Protein AF-A0A261DBU7-F1 (afdb_monomer)

Radius of gyration: 29.03 Å; Cα contacts (8 Å, |Δi|>4): 92; chains: 1; bounding box: 56×48×100 Å

Nearest PDB structures (foldseek):
  8e9g-assembly1_J  TM=5.105E-01  e=1.385E-02  Mycolicibacterium smegmatis MC2 155
  8e73-assembly1_6M  TM=5.772E-01  e=1.546E-01  Vigna radiata
  6x89-assembly1_6M  TM=4.095E-01  e=8.322E-01  Vigna radiata
  6zkv-assembly1_J  TM=5.121E-01  e=3.025E+00  Ovis aries

Secondary structure (DSSP, 8-state):
--TTS----HHHHHHHHHHHHHHHHHHHHHHHHHHHH--SHHHHHHHHHHHHHHHHHHHHHTT-HHHHHHHIIIIIIIIHHHHHHHHHHHHHHHHHTSPP---S------S--------S------TTHHHHHHHHHHT----GGG--HHHHHHHHHHHHHHHHHHHHHHHTSPPTT-TT-HHIIIIIHHHHHHHHHHT--S-HHHHIIIIITHHHHHHHHHHHHHHHHHHHHHHHHHHTT--

Structure (mmCIF, N/CA/C/O backbone):
data_AF-A0A261DBU7-F1
#
_entry.id   AF-A0A261DBU7-F1
#
loop_
_atom_site.group_PDB
_atom_site.id
_atom_site.type_symbol
_atom_site.label_atom_id
_atom_site.label_alt_id
_atom_site.label_comp_id
_atom_site.label_asym_id
_atom_site.label_entity_id
_atom_site.label_seq_id
_atom_site.pdbx_PDB_ins_code
_atom_site.Cartn_x
_atom_site.Cartn_y
_atom_site.Cartn_z
_atom_site.occupancy
_atom_site.B_iso_or_equiv
_atom_site.auth_seq_id
_atom_site.auth_comp_id
_atom_site.auth_asym_id
_atom_site.auth_atom_id
_atom_site.pdbx_PDB_model_num
ATOM 1 N N . MET A 1 1 ? 26.627 -17.368 -11.935 1.00 34.75 1 MET A N 1
ATOM 2 C CA . MET A 1 1 ? 26.347 -18.708 -11.340 1.00 34.75 1 MET A CA 1
ATOM 3 C C . MET A 1 1 ? 25.111 -18.678 -10.428 1.00 34.75 1 MET A C 1
ATOM 5 O O . MET A 1 1 ? 24.984 -19.509 -9.543 1.00 34.75 1 MET A O 1
ATOM 9 N N . ILE A 1 2 ? 24.188 -17.737 -10.657 1.00 37.69 2 ILE A N 1
ATOM 10 C CA . ILE A 1 2 ? 22.855 -17.669 -10.028 1.00 37.69 2 ILE A CA 1
ATOM 11 C C . ILE A 1 2 ? 21.769 -17.709 -11.128 1.00 37.69 2 ILE A C 1
ATOM 13 O O . ILE A 1 2 ? 20.641 -18.115 -10.889 1.00 37.69 2 ILE A O 1
ATOM 17 N N . ASP A 1 3 ? 22.160 -17.459 -12.381 1.00 42.97 3 ASP A N 1
ATOM 18 C CA . ASP A 1 3 ? 21.280 -17.332 -13.552 1.00 42.97 3 ASP A CA 1
ATOM 19 C C . ASP A 1 3 ? 20.719 -18.660 -14.093 1.00 42.97 3 ASP A C 1
ATOM 21 O O . ASP A 1 3 ? 19.944 -18.663 -15.041 1.00 42.97 3 ASP A O 1
ATOM 25 N N . ARG A 1 4 ? 21.110 -19.812 -13.527 1.00 37.00 4 ARG A N 1
ATOM 26 C CA . ARG A 1 4 ? 20.660 -21.146 -13.981 1.00 37.00 4 ARG A CA 1
ATOM 27 C C . ARG A 1 4 ? 19.717 -21.870 -13.018 1.00 37.00 4 ARG A C 1
ATOM 29 O O . ARG A 1 4 ? 19.386 -23.021 -13.280 1.00 37.00 4 ARG A O 1
ATOM 36 N N . LEU A 1 5 ? 19.291 -21.239 -11.921 1.00 41.84 5 LEU A N 1
ATOM 37 C CA . LEU A 1 5 ? 18.342 -21.860 -10.983 1.00 41.84 5 LEU A CA 1
ATOM 38 C C . LEU A 1 5 ? 16.876 -21.452 -11.227 1.00 41.84 5 LEU A C 1
ATOM 40 O O . LEU A 1 5 ? 15.987 -22.023 -10.609 1.00 41.84 5 LEU A O 1
ATOM 44 N N . PHE A 1 6 ? 16.625 -20.494 -12.128 1.00 48.88 6 PHE A N 1
ATOM 45 C CA . PHE A 1 6 ? 15.295 -19.921 -12.386 1.00 48.88 6 PHE A CA 1
ATOM 46 C C . PHE A 1 6 ? 14.829 -20.087 -13.843 1.00 48.88 6 PHE A C 1
ATOM 48 O O . PHE A 1 6 ? 13.974 -19.352 -14.313 1.00 48.88 6 PHE A O 1
ATOM 55 N N . VAL A 1 7 ? 15.381 -21.060 -14.577 1.00 43.47 7 VAL A N 1
ATOM 56 C CA . VAL A 1 7 ? 14.828 -21.483 -15.877 1.00 43.47 7 VAL A CA 1
ATOM 57 C C . VAL A 1 7 ? 13.873 -22.647 -15.614 1.00 43.47 7 VAL A C 1
ATOM 59 O O . VAL A 1 7 ? 14.166 -23.809 -15.886 1.00 43.47 7 VAL A O 1
ATOM 62 N N . ILE A 1 8 ? 12.759 -22.335 -14.961 1.00 50.53 8 ILE A N 1
ATOM 63 C CA . ILE A 1 8 ? 11.611 -23.234 -14.820 1.00 50.53 8 ILE A CA 1
ATOM 64 C C . ILE A 1 8 ? 10.755 -23.009 -16.091 1.00 50.53 8 ILE A C 1
ATOM 66 O O . ILE A 1 8 ? 10.703 -21.872 -16.547 1.00 50.53 8 ILE A O 1
ATOM 70 N N . PRO A 1 9 ? 10.107 -24.019 -16.707 1.00 51.09 9 PRO A N 1
ATOM 71 C CA . PRO A 1 9 ? 9.366 -23.851 -17.966 1.00 51.09 9 PRO A CA 1
ATOM 72 C C . PRO A 1 9 ? 8.374 -22.676 -17.917 1.00 51.09 9 PRO A C 1
ATOM 74 O O . PRO A 1 9 ? 7.366 -22.742 -17.210 1.00 51.09 9 PRO A O 1
ATOM 77 N N . ASP A 1 10 ? 8.656 -21.625 -18.696 1.00 61.81 10 ASP A N 1
ATOM 78 C CA . ASP A 1 10 ? 7.992 -20.309 -18.654 1.00 61.81 10 ASP A CA 1
ATOM 79 C C . ASP A 1 10 ? 6.457 -20.379 -18.737 1.00 61.81 10 ASP A C 1
ATOM 81 O O . ASP A 1 10 ? 5.748 -19.610 -18.095 1.00 61.81 10 ASP A O 1
ATOM 85 N N . ILE A 1 11 ? 5.919 -21.364 -19.459 1.00 56.31 11 ILE A N 1
ATOM 86 C CA . ILE A 1 11 ? 4.472 -21.535 -19.659 1.00 56.31 11 ILE A CA 1
ATOM 87 C C . ILE A 1 11 ? 3.784 -22.129 -18.416 1.00 56.31 11 ILE A C 1
ATOM 89 O O . ILE A 1 11 ? 2.664 -21.740 -18.081 1.00 56.31 11 ILE A O 1
ATOM 93 N N . ILE A 1 12 ? 4.445 -23.054 -17.707 1.00 58.22 12 ILE A N 1
ATOM 94 C CA . ILE A 1 12 ? 3.893 -23.670 -16.488 1.00 58.22 12 ILE A CA 1
ATOM 95 C C . ILE A 1 12 ? 3.925 -22.657 -15.343 1.00 58.22 12 ILE A C 1
ATOM 97 O O . ILE A 1 12 ? 2.960 -22.575 -14.587 1.00 58.22 12 ILE A O 1
ATOM 101 N N . ASN A 1 13 ? 4.979 -21.840 -15.255 1.00 73.19 13 ASN A N 1
ATOM 102 C CA . ASN A 1 13 ? 5.069 -20.777 -14.252 1.00 73.19 13 ASN A CA 1
ATOM 103 C C . ASN A 1 13 ? 4.048 -19.677 -14.478 1.00 73.19 13 ASN A C 1
ATOM 105 O O . ASN A 1 13 ? 3.434 -19.245 -13.513 1.00 73.19 13 ASN A O 1
ATOM 109 N N . PHE A 1 14 ? 3.832 -19.251 -15.725 1.00 74.19 14 PHE A N 1
ATOM 110 C CA . PHE A 1 14 ? 2.860 -18.202 -16.019 1.00 74.19 14 PHE A CA 1
ATOM 111 C C . PHE A 1 14 ? 1.431 -18.637 -15.666 1.00 74.19 14 PHE A C 1
ATOM 113 O O . PHE A 1 14 ? 0.693 -17.907 -15.000 1.00 74.19 14 PHE A O 1
ATOM 120 N N . GLN A 1 15 ? 1.054 -19.864 -16.041 1.00 81.88 15 GLN A N 1
ATOM 121 C CA . GLN A 1 15 ? -0.260 -20.408 -15.706 1.00 81.88 15 GLN A CA 1
ATOM 122 C C . GLN A 1 15 ? -0.400 -20.630 -14.194 1.00 81.88 15 GLN A C 1
ATOM 124 O O . GLN A 1 15 ? -1.422 -20.268 -13.612 1.00 81.88 15 GLN A O 1
ATOM 129 N N . LEU A 1 16 ? 0.628 -21.179 -13.537 1.00 83.50 16 LEU A N 1
ATOM 130 C CA . LEU A 1 16 ? 0.647 -21.366 -12.086 1.00 83.50 16 LEU A CA 1
ATOM 131 C C . LEU A 1 16 ? 0.547 -20.028 -11.342 1.00 83.50 16 LEU A C 1
ATOM 133 O O . LEU A 1 16 ? -0.263 -19.918 -10.428 1.00 83.50 16 LEU A O 1
ATOM 137 N N . ALA A 1 17 ? 1.311 -19.013 -11.750 1.00 82.00 17 ALA A N 1
ATOM 138 C CA . ALA A 1 17 ? 1.274 -17.667 -11.185 1.00 82.00 17 ALA A CA 1
ATOM 139 C C . ALA A 1 17 ? -0.104 -17.024 -11.366 1.00 82.00 17 ALA A C 1
ATOM 141 O O . ALA A 1 17 ? -0.625 -16.438 -10.423 1.00 82.00 17 ALA A O 1
ATOM 142 N N . SER A 1 18 ? -0.741 -17.215 -12.525 1.00 85.44 18 SER A N 1
ATOM 143 C CA . SER A 1 18 ? -2.103 -16.735 -12.785 1.00 85.44 18 SER A CA 1
ATOM 144 C C . SER A 1 18 ? -3.129 -17.391 -11.854 1.00 85.44 18 SER A C 1
ATOM 146 O O . SER A 1 18 ? -3.936 -16.701 -11.231 1.00 85.44 18 SER A O 1
ATOM 148 N N . TRP A 1 19 ? -3.078 -18.717 -11.684 1.00 89.31 19 TRP A N 1
ATOM 149 C CA . TRP A 1 19 ? -3.950 -19.426 -10.736 1.00 89.31 19 TRP A CA 1
ATOM 150 C C . TRP A 1 19 ? -3.689 -19.024 -9.285 1.00 89.31 19 TRP A C 1
ATOM 152 O O . TRP A 1 19 ? -4.630 -18.873 -8.504 1.00 89.31 19 TRP A O 1
ATOM 162 N N . LEU A 1 20 ? -2.423 -18.827 -8.926 1.00 89.12 20 LEU A N 1
ATOM 163 C CA . LEU A 1 20 ? -2.012 -18.372 -7.603 1.00 89.12 20 LEU A CA 1
ATOM 164 C C . LEU A 1 20 ? -2.540 -16.952 -7.338 1.00 89.12 20 LEU A C 1
ATOM 166 O O . LEU A 1 20 ? -3.123 -16.711 -6.282 1.00 89.12 20 LEU A O 1
ATOM 170 N N . LEU A 1 21 ? -2.432 -16.043 -8.311 1.00 89.81 21 LEU A N 1
ATOM 171 C CA . LEU A 1 21 ? -2.964 -14.681 -8.240 1.00 89.81 21 LEU A CA 1
ATOM 172 C C . LEU A 1 21 ? -4.485 -14.685 -8.033 1.00 89.81 21 LEU A C 1
ATOM 174 O O . LEU A 1 21 ? -4.981 -13.996 -7.144 1.00 89.81 21 LEU A O 1
ATOM 178 N N . VAL A 1 22 ? -5.225 -15.503 -8.791 1.00 91.62 22 VAL A N 1
ATOM 179 C CA . VAL A 1 22 ? -6.677 -15.679 -8.599 1.00 91.62 22 VAL A CA 1
ATOM 180 C C . VAL A 1 22 ? -6.978 -16.217 -7.197 1.00 91.62 22 VAL A C 1
ATOM 182 O O . VAL A 1 22 ? -7.891 -15.727 -6.531 1.00 91.62 22 VAL A O 1
ATOM 185 N N . GLY A 1 23 ? -6.185 -17.175 -6.709 1.00 93.81 23 GLY A N 1
ATOM 186 C CA . GLY A 1 23 ? -6.290 -17.692 -5.344 1.00 93.81 23 GLY A CA 1
ATOM 187 C C . GLY A 1 23 ? -6.081 -16.613 -4.275 1.00 93.81 23 GLY A C 1
ATOM 188 O O . GLY A 1 23 ? -6.883 -16.510 -3.344 1.00 93.81 23 GLY A O 1
ATOM 189 N N . ILE A 1 24 ? -5.055 -15.768 -4.424 1.00 92.94 24 ILE A N 1
ATOM 190 C CA . ILE A 1 24 ? -4.795 -14.628 -3.530 1.00 92.94 24 ILE A CA 1
ATOM 191 C C . ILE A 1 24 ? -5.924 -13.601 -3.611 1.00 92.94 24 ILE A C 1
ATOM 193 O O . ILE A 1 24 ? -6.327 -13.071 -2.580 1.00 92.94 24 ILE A O 1
ATOM 197 N N . LEU A 1 25 ? -6.475 -13.341 -4.797 1.00 93.06 25 LEU A N 1
ATOM 198 C CA . LEU A 1 25 ? -7.583 -12.403 -4.973 1.00 93.06 25 LEU A CA 1
ATOM 199 C C . LEU A 1 25 ? -8.845 -12.884 -4.246 1.00 93.06 25 LEU A C 1
ATOM 201 O O . LEU A 1 25 ? -9.485 -12.109 -3.536 1.00 93.06 25 LEU A O 1
ATOM 205 N N . ILE A 1 26 ? -9.172 -14.174 -4.347 1.00 94.25 26 ILE A N 1
ATOM 206 C CA . ILE A 1 26 ? -10.274 -14.772 -3.578 1.00 94.25 26 ILE A CA 1
ATOM 207 C C . ILE A 1 26 ? -9.999 -14.644 -2.075 1.00 94.25 26 ILE A C 1
ATOM 209 O O . ILE A 1 26 ? -10.886 -14.253 -1.314 1.00 94.25 26 ILE A O 1
ATOM 213 N N . LEU A 1 27 ? -8.768 -14.923 -1.638 1.00 94.44 27 LEU A N 1
ATOM 214 C CA . LEU A 1 27 ? -8.373 -14.778 -0.239 1.00 94.44 27 LEU A CA 1
ATOM 215 C C . LEU A 1 27 ? -8.487 -13.322 0.246 1.00 94.44 27 LEU A C 1
ATOM 217 O O . LEU A 1 27 ? -8.987 -13.096 1.345 1.00 94.44 27 LEU A O 1
ATOM 221 N N . LEU A 1 28 ? -8.096 -12.342 -0.573 1.00 94.50 28 LEU A N 1
ATOM 222 C CA . LEU A 1 28 ? -8.260 -10.914 -0.291 1.00 94.50 28 LEU A CA 1
ATOM 223 C C . LEU A 1 28 ? -9.732 -10.568 -0.070 1.00 94.50 28 LEU A C 1
ATOM 225 O O . LEU A 1 28 ? -10.056 -9.942 0.935 1.00 94.50 28 LEU A O 1
ATOM 229 N N . VAL A 1 29 ? -10.630 -11.0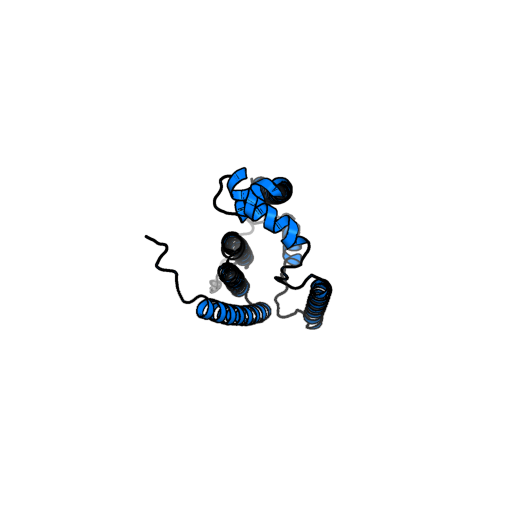46 -0.937 1.00 93.44 29 VAL A N 1
ATOM 230 C CA . VAL A 1 29 ? -12.079 -10.846 -0.768 1.00 93.44 29 VAL A CA 1
ATOM 231 C C . VAL A 1 29 ? -12.565 -11.451 0.552 1.00 93.44 29 VAL A C 1
ATOM 233 O O . VAL A 1 29 ? -13.294 -10.794 1.295 1.00 93.44 29 VAL A O 1
ATOM 236 N N . VAL A 1 30 ? -12.128 -12.665 0.898 1.00 93.94 30 VAL A N 1
ATOM 237 C CA . VAL A 1 30 ? -12.486 -13.313 2.173 1.00 93.94 30 VAL A CA 1
ATOM 238 C C . VAL A 1 30 ? -11.989 -12.499 3.375 1.00 93.94 30 VAL A C 1
ATOM 240 O O . VAL A 1 30 ? -12.745 -12.281 4.326 1.00 93.94 30 VAL A O 1
ATOM 243 N N . VAL A 1 31 ? -10.749 -12.009 3.332 1.00 94.12 31 VAL A N 1
ATOM 244 C CA . VAL A 1 31 ? -10.151 -11.160 4.375 1.00 94.12 31 VAL A CA 1
ATOM 245 C C . VAL A 1 31 ? -10.908 -9.834 4.504 1.00 94.12 31 VAL A C 1
ATOM 247 O O . VAL A 1 31 ? -11.237 -9.430 5.621 1.00 94.12 31 VAL A O 1
ATOM 250 N N . SER A 1 32 ? -11.270 -9.193 3.390 1.00 91.31 32 SER A N 1
ATOM 251 C CA . SER A 1 32 ? -12.070 -7.962 3.382 1.00 91.31 32 SER A CA 1
ATOM 252 C C . SER A 1 32 ? -13.466 -8.177 3.969 1.00 91.31 32 SER A C 1
ATOM 254 O O . SER A 1 32 ? -13.925 -7.369 4.777 1.00 91.31 32 SER A O 1
ATOM 256 N N . ILE A 1 33 ? -14.130 -9.289 3.633 1.00 90.00 33 ILE A N 1
ATOM 257 C CA . ILE A 1 33 ? -15.421 -9.652 4.231 1.00 90.00 33 ILE A CA 1
ATOM 258 C C . ILE A 1 33 ? -15.257 -9.839 5.741 1.00 90.00 33 ILE A C 1
ATOM 260 O O . ILE A 1 33 ? -16.031 -9.284 6.523 1.00 90.00 33 ILE A O 1
ATOM 264 N N . LYS A 1 34 ? -14.227 -10.576 6.174 1.00 90.75 34 LYS A N 1
ATOM 265 C CA . LYS A 1 34 ? -13.957 -10.800 7.596 1.00 90.75 34 LYS A CA 1
ATOM 266 C C . LYS A 1 34 ? -13.732 -9.477 8.339 1.00 90.75 34 LYS A C 1
ATOM 268 O O . LYS A 1 34 ? -14.318 -9.310 9.407 1.00 90.75 34 LYS A O 1
ATOM 273 N N . LEU A 1 35 ? -12.990 -8.532 7.753 1.00 89.38 35 LEU A N 1
ATOM 274 C CA . LEU A 1 35 ? -12.720 -7.203 8.318 1.00 89.38 35 LEU A CA 1
ATOM 275 C C . LEU A 1 35 ? -14.010 -6.427 8.638 1.00 89.38 35 LEU A C 1
ATOM 277 O O . LEU A 1 35 ? -14.101 -5.799 9.694 1.00 89.38 35 LEU A O 1
ATOM 281 N N . ILE A 1 36 ? -15.044 -6.532 7.795 1.00 85.88 36 ILE A N 1
ATOM 282 C CA . ILE A 1 36 ? -16.351 -5.888 8.027 1.00 85.88 36 ILE A CA 1
ATOM 283 C C . ILE A 1 36 ? -17.027 -6.444 9.290 1.00 85.88 36 ILE A C 1
ATOM 285 O O . ILE A 1 36 ? -17.637 -5.693 10.058 1.00 85.88 36 ILE A O 1
ATOM 289 N N . PHE A 1 37 ? -16.909 -7.748 9.546 1.00 84.56 37 PHE A N 1
ATOM 290 C CA . PHE A 1 37 ? -17.544 -8.415 10.689 1.00 84.56 37 PHE A CA 1
ATOM 291 C C . PHE A 1 37 ? -16.731 -8.347 11.992 1.00 84.56 37 PHE A C 1
ATOM 293 O O . PHE A 1 37 ? -17.219 -8.786 13.035 1.00 84.56 37 PHE A O 1
ATOM 300 N N . CYS A 1 38 ? -15.521 -7.782 11.975 1.00 82.31 38 CYS A N 1
ATOM 301 C CA . CYS A 1 38 ? -14.662 -7.711 13.158 1.00 82.31 38 CYS A CA 1
ATOM 302 C C . CYS A 1 38 ? -15.193 -6.738 14.212 1.00 82.31 38 CYS A C 1
ATOM 304 O O . CYS A 1 38 ? -15.360 -5.544 13.969 1.00 82.31 38 CYS A O 1
ATOM 306 N N . ASN A 1 39 ? -15.439 -7.249 15.418 1.00 75.56 39 ASN A N 1
ATOM 307 C CA . ASN A 1 39 ? -15.979 -6.457 16.526 1.00 75.56 39 ASN A CA 1
ATOM 308 C C . ASN A 1 39 ? -14.893 -5.881 17.441 1.00 75.56 39 ASN A C 1
ATOM 310 O O . ASN A 1 39 ? -15.186 -5.001 18.248 1.00 75.56 39 ASN A O 1
ATOM 314 N N . SER A 1 40 ? -13.657 -6.373 17.332 1.00 81.81 40 SER A N 1
ATOM 315 C CA . SER A 1 40 ? -12.542 -5.941 18.168 1.00 81.81 40 SER A CA 1
ATOM 316 C C . SER A 1 40 ? -11.498 -5.173 17.356 1.00 81.81 40 SER A C 1
ATOM 318 O O . SER A 1 40 ? -11.140 -5.566 16.250 1.00 81.81 40 SER A O 1
ATOM 320 N N . LEU A 1 41 ? -11.000 -4.068 17.923 1.00 84.31 41 LEU A N 1
ATOM 321 C CA . LEU A 1 41 ? -10.049 -3.181 17.244 1.00 84.31 41 LEU A CA 1
ATOM 322 C C . LEU A 1 41 ? -8.716 -3.877 16.944 1.00 84.31 41 LEU A C 1
ATOM 324 O O . LEU A 1 41 ? -8.131 -3.663 15.890 1.00 84.31 41 LEU A O 1
ATOM 328 N N . LEU A 1 42 ? -8.252 -4.735 17.856 1.00 86.75 42 LEU A N 1
ATOM 329 C CA . LEU A 1 42 ? -7.016 -5.495 17.676 1.00 86.75 42 LEU A CA 1
ATOM 330 C C . LEU A 1 42 ? -7.155 -6.513 16.531 1.00 86.75 42 LEU A C 1
ATOM 332 O O . LEU A 1 42 ? -6.262 -6.600 15.694 1.00 86.75 42 LEU A O 1
ATOM 336 N N . GLU A 1 43 ? -8.284 -7.228 16.446 1.00 87.44 43 GLU A N 1
ATOM 337 C CA . GLU A 1 43 ? -8.571 -8.148 15.333 1.00 87.44 43 GLU A CA 1
ATOM 338 C C . GLU A 1 43 ? -8.621 -7.393 13.997 1.00 87.44 43 GLU A C 1
ATOM 340 O O . GLU A 1 43 ? -8.016 -7.846 13.029 1.00 87.44 43 GLU A O 1
ATOM 345 N N . THR A 1 44 ? -9.241 -6.206 13.954 1.00 89.56 44 THR A N 1
ATOM 346 C CA . THR A 1 44 ? -9.243 -5.351 12.754 1.00 89.56 44 THR A CA 1
ATOM 347 C C . THR A 1 44 ? -7.827 -4.961 12.321 1.00 89.56 44 THR A C 1
ATOM 349 O O . THR A 1 44 ? -7.520 -5.051 11.135 1.00 89.56 44 THR A O 1
ATOM 352 N N . VAL A 1 45 ? -6.947 -4.568 13.251 1.00 92.06 45 VAL A N 1
ATOM 353 C CA . VAL A 1 45 ? -5.557 -4.189 12.928 1.00 92.06 45 VAL A CA 1
ATOM 354 C C . VAL A 1 45 ? -4.761 -5.377 12.386 1.00 92.06 45 VAL A C 1
ATOM 356 O O . VAL A 1 45 ? -4.070 -5.236 11.378 1.00 92.06 45 VAL A O 1
ATOM 359 N N . ILE A 1 46 ? -4.886 -6.557 13.002 1.00 92.75 46 ILE A N 1
ATOM 360 C CA . ILE A 1 46 ? -4.201 -7.771 12.528 1.00 92.75 46 ILE A CA 1
ATOM 361 C C . ILE A 1 46 ? -4.673 -8.143 11.120 1.00 92.75 46 ILE A C 1
ATOM 363 O O . ILE A 1 46 ? -3.856 -8.413 10.242 1.00 92.75 46 ILE A O 1
ATOM 367 N N . ILE A 1 47 ? -5.984 -8.131 10.881 1.00 92.62 47 ILE A N 1
ATOM 368 C CA . ILE A 1 47 ? -6.555 -8.494 9.579 1.00 92.62 47 ILE A CA 1
ATOM 369 C C . ILE A 1 47 ? -6.174 -7.470 8.505 1.00 92.62 47 ILE A C 1
ATOM 371 O O . ILE A 1 47 ? -5.868 -7.864 7.383 1.00 92.62 47 ILE A O 1
ATOM 375 N N . ASN A 1 48 ? -6.106 -6.180 8.846 1.00 92.50 48 ASN A N 1
ATOM 376 C CA . ASN A 1 48 ? -5.626 -5.143 7.933 1.00 92.50 48 ASN A CA 1
ATOM 377 C C . ASN A 1 48 ? -4.139 -5.323 7.569 1.00 92.50 48 ASN A C 1
ATOM 379 O O . ASN A 1 48 ? -3.763 -5.143 6.415 1.00 92.50 48 ASN A O 1
ATOM 383 N N . SER A 1 49 ? -3.298 -5.739 8.522 1.00 94.25 49 SER A N 1
ATOM 384 C CA . SER A 1 49 ? -1.890 -6.077 8.255 1.00 94.25 49 SER A CA 1
ATOM 385 C C . SER A 1 49 ? -1.759 -7.271 7.299 1.00 94.25 49 SER A C 1
ATOM 387 O O . SER A 1 49 ? -0.977 -7.229 6.349 1.00 94.25 49 SER A O 1
ATOM 389 N N . MET A 1 50 ? -2.577 -8.312 7.496 1.00 94.25 50 MET A N 1
ATOM 390 C CA . MET A 1 50 ? -2.630 -9.467 6.590 1.00 94.25 50 MET A CA 1
ATOM 391 C C . MET A 1 50 ? -3.106 -9.083 5.187 1.00 94.25 50 MET A C 1
ATOM 393 O O . MET A 1 50 ? -2.557 -9.578 4.207 1.00 94.25 50 MET A O 1
ATOM 397 N N . PHE A 1 51 ? -4.082 -8.181 5.079 1.00 95.25 51 PHE A N 1
ATOM 398 C CA . PHE A 1 51 ? -4.554 -7.661 3.797 1.00 95.25 51 PHE A CA 1
ATOM 399 C C . PHE A 1 51 ? -3.427 -6.975 3.004 1.00 95.25 51 PHE A C 1
ATOM 401 O O . PHE A 1 51 ? -3.180 -7.359 1.863 1.00 95.25 51 PHE A O 1
ATOM 408 N N . SER A 1 52 ? -2.681 -6.045 3.614 1.00 95.25 52 SER A N 1
ATOM 409 C CA . SER A 1 52 ? -1.539 -5.391 2.947 1.00 95.25 52 SER A CA 1
ATOM 410 C C . SER A 1 52 ? -0.411 -6.366 2.591 1.00 95.25 52 SER A C 1
ATOM 412 O O . SER A 1 52 ? 0.219 -6.225 1.545 1.00 95.25 52 SER A O 1
ATOM 414 N N . LEU A 1 53 ? -0.174 -7.400 3.407 1.00 94.31 53 LEU A N 1
ATOM 415 C CA . LEU A 1 53 ? 0.804 -8.445 3.082 1.00 94.31 53 LEU A CA 1
ATOM 416 C C . LEU A 1 53 ? 0.382 -9.232 1.830 1.00 94.31 53 LEU A C 1
ATOM 418 O O . LEU A 1 53 ? 1.200 -9.454 0.939 1.00 94.31 53 LEU A O 1
ATOM 422 N N . LEU A 1 54 ? -0.896 -9.607 1.726 1.00 94.88 54 LEU A N 1
ATOM 423 C CA . LEU A 1 54 ? -1.434 -10.297 0.550 1.00 94.88 54 LEU A CA 1
ATOM 424 C C . LEU A 1 54 ? -1.355 -9.436 -0.717 1.00 94.88 54 LEU A C 1
ATOM 426 O O . LEU A 1 54 ? -1.025 -9.962 -1.780 1.00 94.88 54 LEU A O 1
ATOM 430 N N . ILE A 1 55 ? -1.591 -8.124 -0.610 1.00 94.62 55 ILE A N 1
ATOM 431 C CA . ILE A 1 55 ? -1.393 -7.196 -1.733 1.00 94.62 55 ILE A CA 1
ATOM 432 C C . ILE A 1 55 ? 0.086 -7.139 -2.127 1.00 94.62 55 ILE A C 1
ATOM 434 O O . ILE A 1 55 ? 0.404 -7.303 -3.304 1.00 94.62 55 ILE A O 1
ATOM 438 N N . GLY A 1 56 ? 1.003 -6.986 -1.170 1.00 93.81 56 GLY A N 1
ATOM 439 C CA . GLY A 1 56 ? 2.441 -7.006 -1.451 1.00 93.81 56 GLY A CA 1
ATOM 440 C C . GLY A 1 56 ? 2.895 -8.293 -2.148 1.00 93.81 56 GLY A C 1
ATOM 441 O O . GLY A 1 56 ? 3.664 -8.249 -3.108 1.00 93.81 56 GLY A O 1
ATOM 442 N N . LEU A 1 57 ? 2.355 -9.442 -1.731 1.00 91.06 57 LEU A N 1
ATOM 443 C CA . LEU A 1 57 ? 2.600 -10.722 -2.395 1.00 91.06 57 LEU A CA 1
ATOM 444 C C . LEU A 1 57 ? 2.044 -10.746 -3.828 1.00 91.06 57 LEU A C 1
ATOM 446 O O . LEU A 1 57 ? 2.706 -11.263 -4.726 1.00 91.06 57 LEU A O 1
ATOM 450 N N . SER A 1 58 ? 0.863 -10.165 -4.060 1.00 91.12 58 SER A N 1
ATOM 451 C CA . SER A 1 58 ? 0.296 -10.052 -5.409 1.00 91.12 58 SER A CA 1
ATOM 452 C C . SER A 1 58 ? 1.170 -9.202 -6.339 1.00 91.12 58 SER A C 1
ATOM 454 O O . SER A 1 58 ? 1.387 -9.594 -7.481 1.00 91.12 58 SER A O 1
ATOM 456 N N . TYR A 1 59 ? 1.769 -8.113 -5.841 1.00 91.19 59 TYR A N 1
ATOM 457 C CA . TYR A 1 59 ? 2.692 -7.287 -6.626 1.00 91.19 59 TYR A CA 1
ATOM 458 C C . TYR A 1 59 ? 4.005 -7.998 -6.957 1.00 91.19 59 TYR A C 1
ATOM 460 O O . TYR A 1 59 ? 4.515 -7.834 -8.063 1.00 91.19 59 TYR A O 1
ATOM 468 N N . LEU A 1 60 ? 4.528 -8.837 -6.056 1.00 88.56 60 LEU A N 1
ATOM 469 C CA . LEU A 1 60 ? 5.686 -9.680 -6.378 1.00 88.56 60 LEU A CA 1
ATOM 470 C C . LEU A 1 60 ? 5.381 -10.671 -7.502 1.00 88.56 60 LEU A C 1
ATOM 472 O O . LEU A 1 60 ? 6.235 -10.901 -8.349 1.00 88.56 60 LEU A O 1
ATOM 476 N N . LEU A 1 61 ? 4.171 -11.234 -7.528 1.00 86.62 61 LEU A N 1
ATOM 477 C CA . LEU A 1 61 ? 3.742 -12.143 -8.596 1.00 86.62 61 LEU A CA 1
ATOM 478 C C . LEU A 1 61 ? 3.490 -11.432 -9.931 1.00 86.62 61 LEU A C 1
ATOM 480 O O . LEU A 1 61 ? 3.484 -12.086 -10.968 1.00 86.62 61 LEU A O 1
ATOM 484 N N . MET A 1 62 ? 3.281 -10.115 -9.904 1.00 85.75 62 MET A N 1
ATOM 485 C CA . MET A 1 62 ? 3.154 -9.255 -11.084 1.00 85.75 62 MET A CA 1
ATOM 486 C C . MET A 1 62 ? 4.502 -8.670 -11.546 1.00 85.75 62 MET A C 1
ATOM 488 O O . MET A 1 62 ? 4.509 -7.713 -12.317 1.00 85.75 62 MET A O 1
ATOM 492 N N . ASP A 1 63 ? 5.632 -9.194 -11.058 1.00 86.19 63 ASP A N 1
ATOM 493 C CA . ASP A 1 63 ? 6.985 -8.695 -11.349 1.00 86.19 63 ASP A CA 1
ATOM 494 C C . ASP A 1 63 ? 7.199 -7.208 -10.990 1.00 86.19 63 ASP A C 1
ATOM 496 O O . ASP A 1 63 ? 8.010 -6.505 -11.598 1.00 86.19 63 ASP A O 1
ATOM 500 N N . ALA A 1 64 ? 6.510 -6.718 -9.952 1.00 88.12 64 ALA A N 1
ATOM 501 C CA . ALA A 1 64 ? 6.633 -5.352 -9.437 1.00 88.12 64 ALA A CA 1
ATOM 502 C C . ALA A 1 64 ? 7.275 -5.317 -8.028 1.00 88.12 64 ALA A C 1
ATOM 504 O O . ALA A 1 64 ? 6.609 -4.972 -7.045 1.00 88.12 64 ALA A O 1
ATOM 505 N N . PRO A 1 65 ? 8.576 -5.651 -7.885 1.00 88.62 65 PRO A N 1
ATOM 506 C CA . PRO A 1 65 ? 9.227 -5.797 -6.580 1.00 88.62 65 PRO A CA 1
ATOM 507 C C . PRO A 1 65 ? 9.376 -4.481 -5.811 1.00 88.62 65 PRO A C 1
ATOM 509 O O . PRO A 1 65 ? 9.201 -4.465 -4.592 1.00 88.62 65 PRO A O 1
ATOM 512 N N . ASP A 1 66 ? 9.646 -3.374 -6.508 1.00 90.69 66 ASP A N 1
ATOM 513 C CA . ASP A 1 66 ? 9.817 -2.058 -5.881 1.00 90.69 66 ASP A CA 1
ATOM 514 C C . ASP A 1 66 ? 8.503 -1.577 -5.230 1.00 90.69 66 ASP A C 1
ATOM 516 O O . ASP A 1 66 ? 8.512 -1.057 -4.115 1.00 90.69 66 ASP A O 1
ATOM 520 N N . VAL A 1 67 ? 7.360 -1.828 -5.883 1.00 91.38 67 VAL A N 1
ATOM 521 C CA . VAL A 1 67 ? 6.016 -1.498 -5.366 1.00 91.38 67 VAL A CA 1
ATOM 522 C C . VAL A 1 67 ? 5.595 -2.463 -4.256 1.00 91.38 67 VAL A C 1
ATOM 524 O O . VAL A 1 67 ? 5.002 -2.056 -3.258 1.00 91.38 67 VAL A O 1
ATOM 527 N N . ALA A 1 68 ? 5.939 -3.746 -4.381 1.00 93.31 68 ALA A N 1
ATOM 528 C CA . ALA A 1 68 ? 5.671 -4.723 -3.333 1.00 93.31 68 ALA A CA 1
ATOM 529 C C . ALA A 1 68 ? 6.384 -4.377 -2.019 1.00 93.31 68 ALA A C 1
ATOM 531 O O . ALA A 1 68 ? 5.787 -4.451 -0.943 1.00 93.31 68 ALA A O 1
ATOM 532 N N . MET A 1 69 ? 7.656 -3.974 -2.099 1.00 92.75 69 MET A N 1
ATOM 533 C CA . MET A 1 69 ? 8.442 -3.607 -0.924 1.00 92.75 69 MET A CA 1
ATOM 534 C C . MET A 1 69 ? 7.833 -2.405 -0.190 1.00 92.75 69 MET A C 1
ATOM 536 O O . MET A 1 69 ? 7.756 -2.418 1.042 1.00 92.75 69 MET A O 1
ATOM 540 N N . THR A 1 70 ? 7.379 -1.382 -0.920 1.00 93.06 70 THR A N 1
ATOM 541 C CA . THR A 1 70 ? 6.788 -0.180 -0.315 1.00 93.06 70 THR A CA 1
ATOM 542 C C . THR A 1 70 ? 5.411 -0.450 0.290 1.00 93.06 70 THR A C 1
ATOM 544 O O . THR A 1 70 ? 5.154 0.019 1.400 1.00 93.06 70 THR A O 1
ATOM 547 N N . GLU A 1 71 ? 4.565 -1.261 -0.351 1.00 94.75 71 GLU A N 1
ATOM 548 C CA . GLU A 1 71 ? 3.262 -1.653 0.207 1.00 94.75 71 GLU A CA 1
ATOM 549 C C . GLU A 1 71 ? 3.417 -2.457 1.503 1.00 94.75 71 GLU A C 1
ATOM 551 O O . GLU A 1 71 ? 2.762 -2.163 2.503 1.00 94.75 71 GLU A O 1
ATOM 556 N N . VAL A 1 72 ? 4.326 -3.438 1.546 1.00 95.44 72 VAL A N 1
ATOM 557 C CA . VAL A 1 72 ? 4.544 -4.226 2.771 1.00 95.44 72 VAL A CA 1
ATOM 558 C C . VAL A 1 72 ? 5.111 -3.346 3.891 1.00 95.44 72 VAL A C 1
ATOM 560 O O . VAL A 1 72 ? 4.660 -3.432 5.037 1.00 95.44 72 VAL A O 1
ATOM 563 N N . ALA A 1 73 ? 6.064 -2.463 3.579 1.00 95.31 73 ALA A N 1
ATOM 564 C CA . ALA A 1 73 ? 6.665 -1.574 4.571 1.00 95.31 73 ALA A CA 1
ATOM 565 C C . ALA A 1 73 ? 5.657 -0.561 5.149 1.00 95.31 73 ALA A C 1
ATOM 567 O O . ALA A 1 73 ? 5.600 -0.370 6.368 1.00 95.31 73 ALA A O 1
ATOM 568 N N . LEU A 1 74 ? 4.847 0.080 4.303 1.00 92.81 74 LEU A N 1
ATOM 569 C CA . LEU A 1 74 ? 3.894 1.105 4.736 1.00 92.81 74 LEU A CA 1
ATOM 570 C C . LEU A 1 74 ? 2.590 0.496 5.268 1.00 92.81 74 LEU A C 1
ATOM 572 O O . LEU A 1 74 ? 2.133 0.870 6.352 1.00 92.81 74 LEU A O 1
ATOM 576 N N . GLY A 1 75 ? 2.016 -0.459 4.540 1.00 90.62 75 GLY A N 1
ATOM 577 C CA . GLY A 1 75 ? 0.735 -1.086 4.847 1.00 90.62 75 GLY A CA 1
ATOM 578 C C . GLY A 1 75 ? 0.814 -2.057 6.021 1.00 90.62 75 GLY A C 1
ATOM 579 O O . GLY A 1 75 ? 0.115 -1.886 7.021 1.00 90.62 75 GLY A O 1
ATOM 580 N N . ALA A 1 76 ? 1.699 -3.056 5.951 1.00 92.00 76 ALA A N 1
ATOM 581 C CA . ALA A 1 76 ? 1.761 -4.091 6.984 1.00 92.00 76 ALA A CA 1
ATOM 582 C C . ALA A 1 76 ? 2.542 -3.645 8.231 1.00 92.00 76 ALA A C 1
ATOM 584 O O . ALA A 1 76 ? 2.100 -3.947 9.342 1.00 92.00 76 ALA A O 1
ATOM 585 N N . CYS A 1 77 ? 3.655 -2.917 8.076 1.00 92.56 77 CYS A N 1
ATOM 586 C CA . CYS A 1 77 ? 4.524 -2.538 9.199 1.00 92.56 77 CYS A CA 1
ATOM 587 C C . CYS A 1 77 ? 4.179 -1.165 9.800 1.00 92.56 77 CYS A C 1
ATOM 589 O O . CYS A 1 77 ? 3.770 -1.095 10.962 1.00 92.56 77 CYS A O 1
ATOM 591 N N . LEU A 1 78 ? 4.334 -0.070 9.043 1.00 93.69 78 LEU A N 1
ATOM 592 C CA . LEU A 1 78 ? 4.195 1.289 9.586 1.00 93.69 78 LEU A CA 1
ATOM 593 C C . LEU A 1 78 ? 2.775 1.556 10.108 1.00 93.69 78 LEU A C 1
ATOM 595 O O . LEU A 1 78 ? 2.607 1.972 11.257 1.00 93.69 78 LEU A O 1
ATOM 599 N N . SER A 1 79 ? 1.759 1.270 9.291 1.00 92.88 79 SER A N 1
ATOM 600 C CA . SER A 1 79 ? 0.351 1.481 9.641 1.00 92.88 79 SER A CA 1
ATOM 601 C C . SER A 1 79 ? -0.060 0.680 10.884 1.00 92.88 79 SER A C 1
ATOM 603 O O . SER A 1 79 ? -0.626 1.231 11.831 1.00 92.88 79 SER A O 1
ATOM 605 N N . SER A 1 80 ? 0.324 -0.600 10.957 1.00 92.69 80 SER A N 1
ATOM 606 C CA . SER A 1 80 ? 0.036 -1.459 12.115 1.00 92.69 80 SER A CA 1
ATOM 607 C C . SER A 1 80 ? 0.696 -0.954 13.397 1.00 92.69 80 SER A C 1
ATOM 609 O O . SER A 1 80 ? 0.046 -0.915 14.442 1.00 92.69 80 SER A O 1
ATOM 611 N N . CYS A 1 81 ? 1.958 -0.517 13.334 1.00 92.88 81 CYS A N 1
ATOM 612 C CA . CYS A 1 81 ? 2.654 0.066 14.482 1.00 92.88 81 CYS A CA 1
ATOM 613 C C . CYS A 1 81 ? 1.942 1.321 15.001 1.00 92.88 81 CYS A C 1
ATOM 615 O O . CYS A 1 81 ? 1.737 1.459 16.210 1.00 92.88 81 CYS A O 1
ATOM 617 N N . VAL A 1 82 ? 1.519 2.214 14.100 1.00 91.62 82 VAL A N 1
ATOM 618 C CA . VAL A 1 82 ? 0.780 3.432 14.466 1.00 91.62 82 VAL A CA 1
ATOM 619 C C . VAL A 1 82 ? -0.577 3.084 15.083 1.00 91.62 82 VAL A C 1
ATOM 621 O O . VAL A 1 82 ? -0.914 3.616 16.145 1.00 91.62 82 VAL A O 1
ATOM 624 N N . PHE A 1 83 ? -1.334 2.152 14.495 1.00 90.44 83 PHE A N 1
ATOM 625 C CA . PHE A 1 83 ? -2.623 1.733 15.048 1.00 90.44 83 PHE A CA 1
ATOM 626 C C . PHE A 1 83 ? -2.488 1.062 16.416 1.00 90.44 83 PHE A C 1
ATOM 628 O O . PHE A 1 83 ? -3.230 1.407 17.334 1.00 90.44 83 PHE A O 1
ATOM 635 N N . LEU A 1 84 ? -1.520 0.164 16.610 1.00 90.50 84 LEU A N 1
ATOM 636 C CA . LEU A 1 84 ? -1.256 -0.439 17.922 1.00 90.50 84 LEU A CA 1
ATOM 637 C C . LEU A 1 84 ? -0.801 0.610 18.951 1.00 90.50 84 LEU A C 1
ATOM 639 O O . LEU A 1 84 ? -1.242 0.587 20.106 1.00 90.50 84 LEU A O 1
ATOM 643 N N . GLY A 1 85 ? 0.018 1.578 18.534 1.00 88.19 85 GLY A N 1
ATOM 644 C CA . GLY A 1 85 ? 0.398 2.732 19.352 1.00 88.19 85 GLY A CA 1
ATOM 645 C C . GLY A 1 85 ? -0.814 3.559 19.796 1.00 88.19 85 GLY A C 1
ATOM 646 O O . GLY A 1 85 ? -0.907 3.965 20.955 1.00 88.19 85 GLY A O 1
ATOM 647 N N . PHE A 1 86 ? -1.793 3.747 18.914 1.00 87.25 86 PHE A N 1
ATOM 648 C CA . PHE A 1 86 ? -3.047 4.415 19.249 1.00 87.25 86 PHE A CA 1
ATOM 649 C C . PHE A 1 86 ? -3.922 3.576 20.197 1.00 87.25 86 PHE A C 1
ATOM 651 O O . PHE A 1 86 ? -4.393 4.087 21.215 1.00 87.25 86 PHE A O 1
ATOM 658 N N . LEU A 1 87 ? -4.081 2.276 19.931 1.00 87.06 87 LEU A N 1
ATOM 659 C CA . LEU A 1 87 ? -4.883 1.370 20.764 1.00 87.06 87 LEU A CA 1
ATOM 660 C C . LEU A 1 87 ? -4.333 1.217 22.185 1.00 87.06 87 LEU A C 1
ATOM 662 O O . LEU A 1 87 ? -5.109 1.165 23.144 1.00 87.06 87 LEU A O 1
ATOM 666 N N . SER A 1 88 ? -3.009 1.178 22.339 1.00 85.25 88 SER A N 1
ATOM 667 C CA . SER A 1 88 ? -2.371 1.129 23.659 1.00 85.25 88 SER A CA 1
ATOM 668 C C . SER A 1 88 ? -2.649 2.401 24.468 1.00 85.25 88 SER A C 1
ATOM 670 O O . SER A 1 88 ? -3.011 2.309 25.643 1.00 85.25 88 SER A O 1
ATOM 672 N N . LYS A 1 89 ? -2.599 3.583 23.832 1.00 83.38 89 LYS A N 1
ATOM 673 C CA . LYS A 1 89 ? -2.980 4.856 24.467 1.00 83.38 89 LYS A CA 1
ATOM 674 C C . LYS A 1 89 ? -4.464 4.897 24.843 1.00 83.38 89 LYS A C 1
ATOM 676 O O . LYS A 1 89 ? -4.776 5.306 25.959 1.00 83.38 89 LYS A O 1
ATOM 681 N N . LEU A 1 90 ? -5.370 4.442 23.972 1.00 83.44 90 LEU A N 1
ATOM 682 C CA . LEU A 1 90 ? -6.805 4.385 24.289 1.00 83.44 90 LEU A CA 1
ATOM 683 C C . LEU A 1 90 ? -7.097 3.463 25.478 1.00 83.44 90 LEU A C 1
ATOM 685 O O . LEU A 1 90 ? -7.838 3.830 26.391 1.00 83.44 90 LEU A O 1
ATOM 689 N N . SER A 1 91 ? -6.466 2.290 25.500 1.00 77.69 91 SER A N 1
ATOM 690 C CA . SER A 1 91 ? -6.636 1.317 26.582 1.00 77.69 91 SER A CA 1
ATOM 691 C C . SER A 1 91 ? -6.119 1.855 27.922 1.00 77.69 91 SER A C 1
ATOM 693 O O . SER A 1 91 ? -6.742 1.628 28.960 1.00 77.69 91 SER A O 1
ATOM 695 N N . ALA A 1 92 ? -5.011 2.605 27.910 1.00 75.50 92 ALA A N 1
ATOM 696 C CA . ALA A 1 92 ? -4.466 3.253 29.102 1.00 75.50 92 ALA A CA 1
ATOM 697 C C . ALA A 1 92 ? -5.413 4.327 29.665 1.00 75.50 92 ALA A C 1
ATOM 699 O O . ALA A 1 92 ? -5.683 4.334 30.867 1.00 75.50 92 ALA A O 1
ATOM 700 N N . VAL A 1 93 ? -5.978 5.181 28.802 1.00 76.31 93 VAL A N 1
ATOM 701 C CA . VAL A 1 93 ? -6.955 6.212 29.205 1.00 76.31 93 VAL A CA 1
ATOM 702 C C . VAL A 1 93 ? -8.218 5.573 29.782 1.00 76.31 93 VAL A C 1
ATOM 704 O O . VAL A 1 93 ? -8.675 5.964 30.856 1.00 76.31 93 VAL A O 1
ATOM 707 N N . GLN A 1 94 ? -8.751 4.536 29.131 1.00 74.75 94 GLN A N 1
ATOM 708 C CA . GLN A 1 94 ? -9.929 3.825 29.630 1.00 74.75 94 GLN A CA 1
ATOM 709 C C . GLN A 1 94 ? -9.671 3.159 30.991 1.00 74.75 94 GLN A C 1
ATOM 711 O O . GLN A 1 94 ? -10.562 3.129 31.839 1.00 74.75 94 GLN A O 1
ATOM 716 N N . LYS A 1 95 ? -8.460 2.635 31.224 1.00 70.56 95 LYS A N 1
ATOM 717 C CA . LYS A 1 95 ? -8.071 2.057 32.519 1.00 70.56 95 LYS A CA 1
ATOM 718 C C . LYS A 1 95 ? -7.955 3.124 33.614 1.00 70.56 95 LYS A C 1
ATOM 720 O O . LYS A 1 95 ? -8.356 2.843 34.738 1.00 70.56 95 LYS A O 1
ATOM 725 N N . SER A 1 96 ? -7.468 4.322 33.284 1.00 67.25 96 SER A N 1
ATOM 726 C CA . SER A 1 96 ? -7.376 5.461 34.211 1.00 67.25 96 SER A CA 1
ATOM 727 C C . SER A 1 96 ? -8.741 6.043 34.594 1.00 67.25 96 SER A C 1
ATOM 729 O O . SER A 1 96 ? -8.903 6.508 35.715 1.00 67.25 96 SER A O 1
ATOM 731 N N . ASN A 1 97 ? -9.719 6.011 33.684 1.00 61.16 97 ASN A N 1
ATOM 732 C CA . ASN A 1 97 ? -11.076 6.522 33.921 1.00 61.16 97 ASN A CA 1
ATOM 733 C C . ASN A 1 97 ? -12.025 5.514 34.580 1.00 61.16 97 ASN A C 1
ATOM 735 O O . ASN A 1 97 ? -13.169 5.862 34.875 1.00 61.16 97 ASN A O 1
ATOM 739 N N . ARG A 1 98 ? -11.602 4.265 34.818 1.00 46.75 98 ARG A N 1
ATOM 740 C CA . ARG A 1 98 ? -12.382 3.392 35.699 1.00 46.75 98 ARG A CA 1
ATOM 741 C C . ARG A 1 98 ? -12.294 3.986 37.105 1.00 46.75 98 ARG A C 1
ATOM 743 O O . ARG A 1 98 ? -11.170 4.127 37.591 1.00 46.75 98 ARG A O 1
ATOM 750 N N . PRO A 1 99 ? -13.423 4.313 37.769 1.00 44.19 99 PRO A N 1
ATOM 751 C CA . PRO A 1 99 ? -13.366 4.651 39.182 1.00 44.19 99 PRO A CA 1
ATOM 752 C C . PRO A 1 99 ? -12.639 3.501 39.883 1.00 44.19 99 PRO A C 1
ATOM 754 O O . PRO A 1 99 ? -12.876 2.344 39.500 1.00 44.19 99 PRO A O 1
ATOM 757 N N . PRO A 1 100 ? -11.719 3.784 40.827 1.00 43.44 100 PRO A N 1
ATOM 758 C CA . PRO A 1 100 ? -11.036 2.729 41.551 1.00 43.44 100 PRO A CA 1
ATOM 759 C C . PRO A 1 100 ? -12.129 1.805 42.059 1.00 43.44 100 PRO A C 1
ATOM 761 O O . PRO A 1 100 ? -13.057 2.262 42.732 1.00 43.44 100 PRO A O 1
ATOM 764 N N . ALA A 1 101 ? -12.085 0.543 41.618 1.00 40.66 101 ALA A N 1
ATOM 765 C CA . ALA A 1 101 ? -12.971 -0.480 42.130 1.00 40.66 101 ALA A CA 1
ATOM 766 C C . ALA A 1 101 ? -12.848 -0.353 43.637 1.00 40.66 101 ALA A C 1
ATOM 768 O O . ALA A 1 101 ? -11.751 -0.517 44.177 1.00 40.66 101 ALA A O 1
ATOM 769 N N . LYS A 1 102 ? -13.947 0.115 44.238 1.00 39.78 102 LYS A N 1
ATOM 770 C CA . LYS A 1 102 ? -14.107 0.367 45.658 1.00 39.78 102 LYS A CA 1
ATOM 771 C C . LYS A 1 102 ? -13.326 -0.735 46.345 1.00 39.78 102 LYS A C 1
ATOM 773 O O . LYS A 1 102 ? -13.612 -1.904 46.089 1.00 39.78 102 LYS A O 1
ATOM 778 N N . LEU A 1 103 ? -12.295 -0.353 47.096 1.00 38.50 103 LEU A N 1
ATOM 779 C CA . LEU A 1 103 ? -11.676 -1.226 48.074 1.00 38.50 103 LEU A CA 1
ATOM 780 C C . LEU A 1 103 ? -12.840 -1.880 48.814 1.00 38.50 103 LEU A C 1
ATOM 782 O O . LEU A 1 103 ? -13.526 -1.237 49.607 1.00 38.50 103 LEU A O 1
ATOM 786 N N . ALA A 1 104 ? -13.128 -3.124 48.442 1.00 39.50 104 ALA A N 1
ATOM 787 C CA . ALA A 1 104 ? -14.077 -4.000 49.092 1.00 39.50 104 ALA A CA 1
ATOM 788 C C . ALA A 1 104 ? -13.398 -4.469 50.381 1.00 39.50 104 ALA A C 1
ATOM 790 O O . ALA A 1 104 ? -12.990 -5.612 50.515 1.00 39.50 104 ALA A O 1
ATOM 791 N N . TYR A 1 105 ? -13.184 -3.495 51.261 1.00 33.41 105 TYR A N 1
ATOM 792 C CA . TYR A 1 105 ? -12.830 -3.608 52.667 1.00 33.41 105 TYR A CA 1
ATOM 793 C C . TYR A 1 105 ? -13.580 -2.489 53.405 1.00 33.41 105 TYR A C 1
ATOM 795 O O . TYR A 1 105 ? -13.027 -1.679 54.139 1.00 33.41 105 TYR A O 1
ATOM 803 N N . ALA A 1 106 ? -14.877 -2.413 53.104 1.00 40.31 106 ALA A N 1
ATOM 804 C CA . ALA A 1 106 ? -15.885 -1.738 53.905 1.00 40.31 106 ALA A CA 1
ATOM 805 C C . ALA A 1 106 ? -16.784 -2.814 54.539 1.00 40.31 106 ALA A C 1
ATOM 807 O O . ALA A 1 106 ? -17.991 -2.816 54.351 1.00 40.31 106 ALA A O 1
ATOM 808 N N . GLU A 1 107 ? -16.147 -3.757 55.222 1.00 40.00 107 GLU A N 1
ATOM 809 C CA . GLU A 1 107 ? -16.677 -4.586 56.307 1.00 40.00 107 GLU A CA 1
ATOM 810 C C . GLU A 1 107 ? -15.497 -4.573 57.294 1.00 40.00 107 GLU A C 1
ATOM 812 O O . GLU A 1 107 ? -14.388 -4.943 56.921 1.00 40.00 107 GLU A O 1
ATOM 817 N N . GLU A 1 108 ? -15.546 -3.942 58.463 1.00 38.78 108 GLU A N 1
ATOM 818 C CA . GLU A 1 108 ? -16.555 -4.047 59.506 1.00 38.78 108 GLU A CA 1
ATOM 819 C C . GLU A 1 108 ? -16.334 -2.873 60.483 1.00 38.78 108 GLU A C 1
ATOM 821 O O . GLU A 1 108 ? -15.221 -2.668 60.966 1.00 38.78 108 GLU A O 1
ATOM 826 N N . PHE A 1 109 ? -17.361 -2.060 60.737 1.00 34.62 109 PHE A N 1
ATOM 827 C CA . PHE A 1 109 ? -17.375 -1.139 61.876 1.00 34.62 109 PHE A CA 1
ATOM 828 C C . PHE A 1 109 ? -18.560 -1.524 62.752 1.00 34.62 109 PHE A C 1
ATOM 830 O O . PHE A 1 109 ? -19.696 -1.131 62.492 1.00 34.62 109 PHE A O 1
ATOM 837 N N . GLU A 1 110 ? -18.262 -2.296 63.791 1.00 41.59 110 GLU A N 1
ATOM 838 C CA . GLU A 1 110 ? -19.086 -2.408 64.984 1.00 41.59 110 GLU A CA 1
ATOM 839 C C . GLU A 1 110 ? -18.315 -1.733 66.133 1.00 41.59 110 GLU A C 1
ATOM 841 O O . GLU A 1 110 ? -17.165 -2.081 66.399 1.00 41.59 110 GLU A O 1
ATOM 846 N N . GLY A 1 111 ? -18.938 -0.751 66.794 1.00 33.03 111 GLY A N 1
ATOM 847 C CA . GLY A 1 111 ? -18.510 -0.274 68.115 1.00 33.03 111 GLY A CA 1
ATOM 848 C C . GLY A 1 111 ? -18.054 1.186 68.213 1.00 33.03 111 GLY A C 1
ATOM 849 O O . GLY A 1 111 ? -16.974 1.551 67.763 1.00 33.03 111 GLY A O 1
ATOM 850 N N . ASP A 1 112 ? -18.905 1.984 68.862 1.00 43.31 112 ASP A N 1
ATOM 851 C CA . ASP A 1 112 ? -18.669 3.231 69.608 1.00 43.31 112 ASP A CA 1
ATOM 852 C C . ASP A 1 112 ? -17.266 3.869 69.592 1.00 43.31 112 ASP A C 1
ATOM 854 O O . ASP A 1 112 ? -16.339 3.396 70.248 1.00 43.31 112 ASP A O 1
ATOM 858 N N . ALA A 1 113 ? -17.179 5.070 69.007 1.00 39.25 113 ALA A N 1
ATOM 859 C CA . ALA A 1 113 ? -16.405 6.176 69.576 1.00 39.25 113 ALA A CA 1
ATOM 860 C C . ALA A 1 113 ? -16.789 7.515 68.924 1.00 39.25 113 ALA A C 1
ATOM 862 O O . ALA A 1 113 ? -16.375 7.870 67.820 1.00 39.25 113 ALA A O 1
ATOM 863 N N . GLU A 1 114 ? -17.551 8.301 69.675 1.00 45.91 114 GLU A N 1
ATOM 864 C CA . GLU A 1 114 ? -17.656 9.749 69.552 1.00 45.91 114 GLU A CA 1
ATOM 865 C C . GLU A 1 114 ? -16.251 10.394 69.631 1.00 45.91 114 GLU A C 1
ATOM 867 O O . GLU A 1 114 ? -15.576 10.264 70.653 1.00 45.91 114 GLU A O 1
ATOM 872 N N . ARG A 1 115 ? -15.825 11.110 68.576 1.00 41.50 115 ARG A N 1
ATOM 873 C CA . ARG A 1 115 ? -15.020 12.363 68.569 1.00 41.50 115 ARG A CA 1
ATOM 874 C C . ARG A 1 115 ? -14.053 12.450 67.379 1.00 41.50 115 ARG A C 1
ATOM 876 O O . ARG A 1 115 ? -13.151 11.642 67.223 1.00 41.50 115 ARG A O 1
ATOM 883 N N . ARG A 1 116 ? -14.130 13.611 66.712 1.00 49.19 116 ARG A N 1
ATOM 884 C CA . ARG A 1 116 ? -13.060 14.294 65.953 1.00 49.19 116 ARG A CA 1
ATOM 885 C C . ARG A 1 116 ? -12.631 13.677 64.616 1.00 49.19 116 ARG A C 1
ATOM 887 O O . ARG A 1 116 ? -11.608 13.012 64.538 1.00 49.19 116 ARG A O 1
ATOM 894 N N . THR A 1 117 ? -13.271 14.120 63.532 1.00 39.03 117 THR A N 1
ATOM 895 C CA . THR A 1 117 ? -12.566 14.480 62.279 1.00 39.03 117 THR A CA 1
ATOM 896 C C . THR A 1 117 ? -13.453 15.377 61.405 1.00 39.03 117 THR A C 1
ATOM 898 O O . THR A 1 117 ? -13.965 14.986 60.369 1.00 39.03 117 THR A O 1
ATOM 901 N N . ALA A 1 118 ? -13.668 16.616 61.859 1.00 41.12 118 ALA A N 1
ATOM 902 C CA . ALA A 1 118 ? -14.243 17.703 61.055 1.00 41.12 118 ALA A CA 1
ATOM 903 C C . ALA A 1 118 ? -13.139 18.641 60.518 1.00 41.12 118 ALA A C 1
ATOM 905 O O . ALA A 1 118 ? -13.302 19.855 60.467 1.00 41.12 118 ALA A O 1
ATOM 906 N N . ALA A 1 119 ? -11.978 18.085 60.174 1.00 44.22 119 ALA A N 1
ATOM 907 C CA . ALA A 1 119 ? -10.848 18.820 59.620 1.00 44.22 119 ALA A CA 1
ATOM 908 C C . ALA A 1 119 ? -10.191 17.938 58.555 1.00 44.22 119 ALA A C 1
ATOM 910 O O . ALA A 1 119 ? -9.903 16.782 58.850 1.00 44.22 119 ALA A O 1
ATOM 911 N N . TYR A 1 120 ? -9.969 18.503 57.363 1.00 38.72 120 TYR A N 1
ATOM 912 C CA . TYR A 1 120 ? -9.562 17.850 56.105 1.00 38.72 120 TYR A CA 1
ATOM 913 C C . TYR A 1 120 ? -10.734 17.066 55.474 1.00 38.72 120 TYR A C 1
ATOM 915 O O . TYR A 1 120 ? -11.138 16.032 55.976 1.00 38.72 120 TYR A O 1
ATOM 923 N N . LEU A 1 121 ? -11.401 17.507 54.406 1.00 42.56 121 LEU A N 1
ATOM 924 C CA . LEU A 1 121 ? -10.821 17.895 53.125 1.00 42.56 121 LEU A CA 1
ATOM 925 C C . LEU A 1 121 ? -11.846 18.755 52.351 1.00 42.56 121 LEU A C 1
ATOM 927 O O . LEU A 1 121 ? -12.660 18.253 51.583 1.00 42.56 121 LEU A O 1
ATOM 931 N N . SER A 1 122 ? -11.825 20.071 52.554 1.00 46.34 122 SER A N 1
ATOM 932 C CA . SER A 1 122 ? -12.350 21.002 51.556 1.00 46.34 122 SER A CA 1
ATOM 933 C C . SER A 1 122 ? -11.285 21.135 50.470 1.00 46.34 122 SER A C 1
ATOM 935 O O . SER A 1 122 ? -10.405 21.991 50.559 1.00 46.34 122 SER A O 1
ATOM 937 N N . VAL A 1 123 ? -11.304 20.240 49.488 1.00 41.31 123 VAL A N 1
ATOM 938 C CA . VAL A 1 123 ? -10.576 20.461 48.237 1.00 41.31 123 VAL A CA 1
ATOM 939 C C . VAL A 1 123 ? -11.631 20.843 47.221 1.00 41.31 123 VAL A C 1
ATOM 941 O O . VAL A 1 123 ? -12.495 20.034 46.892 1.00 41.31 123 VAL A O 1
ATOM 944 N N . CYS A 1 124 ? -11.596 22.113 46.814 1.00 45.28 124 CYS A N 1
ATOM 945 C CA . CYS A 1 124 ? -12.358 22.605 45.681 1.00 45.28 124 CYS A CA 1
ATOM 946 C C . CYS A 1 124 ? -12.157 21.648 44.507 1.00 45.28 124 CYS A C 1
ATOM 948 O O . CYS A 1 124 ? -11.036 21.455 44.034 1.00 45.28 124 CYS A O 1
ATOM 950 N N . GLU A 1 125 ? -13.250 21.062 44.026 1.00 42.59 125 GLU A N 1
ATOM 951 C CA . GLU A 1 125 ? -13.325 20.575 42.656 1.00 42.59 125 GLU A CA 1
ATOM 952 C C . GLU A 1 125 ? -13.257 21.799 41.741 1.00 42.59 125 GLU A C 1
ATOM 954 O O . GLU A 1 125 ? -14.267 22.352 41.301 1.00 42.59 125 GLU A O 1
ATOM 959 N N . ASP A 1 126 ? -12.038 22.269 41.495 1.00 29.50 126 ASP A N 1
ATOM 960 C CA . AS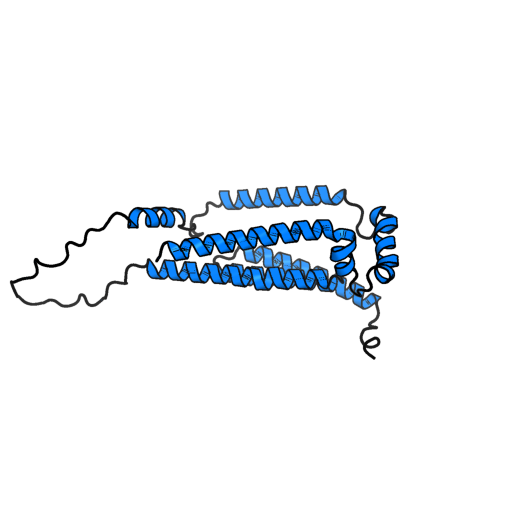P A 1 126 ? -11.771 23.296 40.505 1.00 29.50 126 ASP A CA 1
ATOM 961 C C . ASP A 1 126 ? -12.128 22.726 39.131 1.00 29.50 126 ASP A C 1
ATOM 963 O O . ASP A 1 126 ? -11.378 21.936 38.562 1.00 29.50 126 ASP A O 1
ATOM 967 N N . SER A 1 127 ? -13.337 23.061 38.666 1.00 44.84 127 SER A N 1
ATOM 968 C CA . SER A 1 127 ? -13.781 23.619 37.367 1.00 44.84 127 SER A CA 1
ATOM 969 C C . SER A 1 127 ? -12.992 23.356 36.057 1.00 44.84 127 SER A C 1
ATOM 971 O O . SER A 1 127 ? -13.333 23.898 35.008 1.00 44.84 127 SER A O 1
ATOM 973 N N . SER A 1 128 ? -11.974 22.500 36.044 1.00 44.47 128 SER A N 1
ATOM 974 C CA . SER A 1 128 ? -11.108 22.199 34.895 1.00 44.47 128 SER A CA 1
ATOM 975 C C . SER A 1 128 ? -11.336 20.788 34.338 1.00 44.47 128 SER A C 1
ATOM 977 O O . SER A 1 128 ? -10.998 20.505 33.189 1.00 44.47 128 SER A O 1
ATOM 979 N N . THR A 1 129 ? -11.995 19.905 35.093 1.00 39.00 129 THR A N 1
ATOM 980 C CA . THR A 1 129 ? -12.391 18.555 34.646 1.00 39.00 129 THR A CA 1
ATOM 981 C C . THR A 1 129 ? -13.617 18.552 33.726 1.00 39.00 129 THR A C 1
ATOM 983 O O . THR A 1 129 ? -13.825 17.589 32.988 1.00 39.00 129 THR A O 1
ATOM 986 N N . ALA A 1 130 ? -14.391 19.643 33.683 1.00 44.66 130 ALA A N 1
ATOM 987 C CA . ALA A 1 130 ? -15.570 19.772 32.821 1.00 44.66 130 ALA A CA 1
ATOM 988 C C . ALA A 1 130 ? -15.234 19.887 31.317 1.00 44.66 130 ALA A C 1
ATOM 990 O O . ALA A 1 130 ? -16.076 19.592 30.469 1.00 44.66 130 ALA A O 1
ATOM 991 N N . SER A 1 131 ? -14.009 20.304 30.972 1.00 41.56 131 SER A N 1
ATOM 992 C CA . SER A 1 131 ? -13.567 20.473 29.578 1.00 41.56 131 SER A CA 1
ATOM 993 C C . SER A 1 131 ? -13.104 19.152 28.950 1.00 41.56 131 SER A C 1
ATOM 995 O O . SER A 1 131 ? -13.465 18.831 27.816 1.00 41.56 131 SER A O 1
ATOM 997 N N . LEU A 1 132 ? -12.380 18.322 29.713 1.00 40.94 132 LEU A N 1
ATOM 998 C CA . LEU A 1 132 ? -11.953 17.002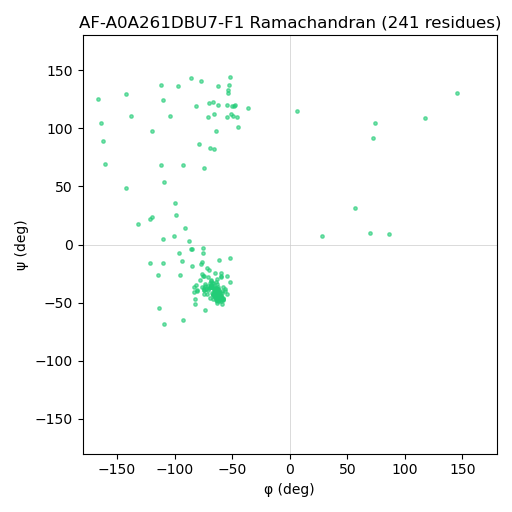 29.241 1.00 40.94 132 LEU A CA 1
ATOM 999 C C . LEU A 1 132 ? -13.066 15.955 29.294 1.00 40.94 132 LEU A C 1
ATOM 1001 O O . LEU A 1 132 ? -13.079 15.079 28.434 1.00 40.94 132 LEU A O 1
ATOM 1005 N N . SER A 1 133 ? -14.018 16.045 30.229 1.00 44.62 133 SER A N 1
ATOM 1006 C CA . SER A 1 133 ? -15.177 15.142 30.240 1.00 44.62 133 SER A CA 1
ATOM 1007 C C . SER A 1 133 ? -16.124 15.405 29.069 1.00 44.62 133 SER A C 1
ATOM 1009 O O . SER A 1 133 ? -16.618 14.449 28.481 1.00 44.62 133 SER A O 1
ATOM 1011 N N . LYS A 1 134 ? -16.310 16.668 28.654 1.00 35.31 134 LYS A N 1
ATOM 1012 C CA . LYS A 1 134 ? -17.056 17.007 27.429 1.00 35.31 134 LYS A CA 1
ATOM 1013 C C . LYS A 1 134 ? -16.386 16.457 26.169 1.00 35.31 134 LYS A C 1
ATOM 1015 O O . LYS A 1 134 ? -17.067 15.858 25.347 1.00 35.31 134 LYS A O 1
ATOM 1020 N N . LEU A 1 135 ? -15.062 16.584 26.046 1.00 40.56 135 LEU A N 1
ATOM 1021 C CA . LEU A 1 135 ? -14.323 15.996 24.920 1.00 40.56 135 LEU A CA 1
ATOM 1022 C C . LEU A 1 135 ? -14.308 14.459 24.957 1.00 40.56 135 LEU A C 1
ATOM 1024 O O . LEU A 1 135 ? -14.365 13.826 23.909 1.00 40.56 135 LEU A O 1
ATOM 1028 N N . LEU A 1 136 ? -14.260 13.844 26.142 1.00 39.88 136 LEU A N 1
ATOM 1029 C CA . LEU A 1 136 ? -14.329 12.386 26.294 1.00 39.88 136 LEU A CA 1
ATOM 1030 C C . LEU A 1 136 ? -15.743 11.821 26.097 1.00 39.88 136 LEU A C 1
ATOM 1032 O O . LEU A 1 136 ? -15.858 10.678 25.669 1.00 39.88 136 LEU A O 1
ATOM 1036 N N . ALA A 1 137 ? -16.796 12.602 26.357 1.00 35.91 137 ALA A N 1
ATOM 1037 C CA . ALA A 1 137 ? -18.182 12.222 26.079 1.00 35.91 137 ALA A CA 1
ATOM 1038 C C . ALA A 1 137 ? -18.500 12.259 24.573 1.00 35.91 137 ALA A C 1
ATOM 1040 O O . ALA A 1 137 ? -19.237 11.410 24.082 1.00 35.91 137 ALA A O 1
ATOM 1041 N N . GLU A 1 138 ? -17.899 13.183 23.815 1.00 39.53 138 GLU A N 1
ATOM 1042 C CA . GLU A 1 138 ? -17.991 13.194 22.345 1.00 39.53 138 GLU A CA 1
ATOM 1043 C C . GLU A 1 138 ? -17.184 12.040 21.708 1.00 39.53 138 GLU A C 1
ATOM 1045 O O . GLU A 1 138 ? -17.524 11.540 20.636 1.00 39.53 138 GLU A O 1
ATOM 1050 N N . VAL A 1 139 ? -16.123 11.588 22.391 1.00 40.38 139 VAL A N 1
ATOM 1051 C CA . VAL A 1 139 ? -15.262 10.459 21.988 1.00 40.38 139 VAL A CA 1
ATOM 1052 C C . VAL A 1 139 ? -15.653 9.167 22.725 1.00 40.38 139 VAL A C 1
ATOM 1054 O O . VAL A 1 139 ? -14.865 8.225 22.829 1.00 40.38 139 VAL A O 1
ATOM 1057 N N . GLU A 1 140 ? -16.907 9.046 23.174 1.00 38.69 140 GLU A N 1
ATOM 1058 C CA . GLU A 1 140 ? -17.512 7.729 23.369 1.00 38.69 140 GLU A CA 1
ATOM 1059 C C . GLU A 1 140 ? -17.727 7.116 21.982 1.00 38.69 140 GLU A C 1
ATOM 1061 O O . GLU A 1 140 ? -18.779 7.217 21.346 1.00 38.69 140 GLU A O 1
ATOM 1066 N N . PHE A 1 141 ? -16.653 6.513 21.471 1.00 39.38 141 PHE A N 1
ATOM 1067 C CA . PHE A 1 141 ? -16.665 5.763 20.233 1.00 39.38 141 PHE A CA 1
ATOM 1068 C C . PHE A 1 141 ? -17.757 4.710 20.361 1.00 39.38 141 PHE A C 1
ATOM 1070 O O . PHE A 1 141 ? -17.667 3.799 21.187 1.00 39.38 141 PHE A O 1
ATOM 1077 N N . CYS A 1 142 ? -18.823 4.918 19.589 1.00 37.19 142 CYS A N 1
ATOM 1078 C CA . CYS A 1 142 ? -20.074 4.196 19.698 1.00 37.19 142 CYS A CA 1
ATOM 1079 C C . CYS A 1 142 ? -19.782 2.698 19.815 1.00 37.19 142 CYS A C 1
ATOM 1081 O O . CYS A 1 142 ? -19.330 2.063 18.858 1.00 37.19 142 CYS A O 1
ATOM 1083 N N . LYS A 1 143 ? -20.019 2.129 21.002 1.00 38.94 143 LYS A N 1
ATOM 1084 C CA . LYS A 1 143 ? -20.047 0.683 21.192 1.00 38.94 143 LYS A CA 1
ATOM 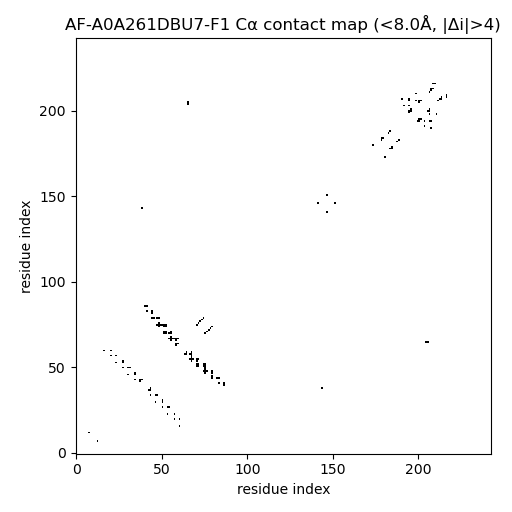1085 C C . LYS A 1 143 ? -20.939 0.138 20.077 1.00 38.94 143 LYS A C 1
ATOM 1087 O O . LYS A 1 143 ? -22.107 0.517 19.978 1.00 38.94 143 LYS A O 1
ATOM 1092 N N . ARG A 1 144 ? -20.379 -0.720 19.215 1.00 44.91 144 ARG A N 1
ATOM 1093 C CA . ARG A 1 144 ? -21.019 -1.263 17.999 1.00 44.91 144 ARG A CA 1
ATOM 1094 C C . ARG A 1 144 ? -22.403 -1.889 18.249 1.00 44.91 144 ARG A C 1
ATOM 1096 O O . ARG A 1 144 ? -23.151 -2.115 17.308 1.00 44.91 144 ARG A O 1
ATOM 1103 N N . SER A 1 145 ? -22.776 -2.096 19.512 1.00 45.28 145 SER A N 1
ATOM 1104 C CA . SER A 1 145 ? -24.083 -2.564 19.963 1.00 45.28 145 SER A CA 1
ATOM 1105 C C . SER A 1 145 ? -25.278 -1.655 19.623 1.00 45.28 145 SER A C 1
ATOM 1107 O O . SER A 1 145 ? -26.394 -2.133 19.768 1.00 45.28 145 SER A O 1
ATOM 1109 N N . ASN A 1 146 ? -25.101 -0.395 19.185 1.00 45.75 146 ASN A N 1
ATOM 1110 C CA . ASN A 1 146 ? -26.224 0.513 18.849 1.00 45.75 146 ASN A CA 1
ATOM 1111 C C . ASN A 1 146 ? -26.106 1.247 17.493 1.00 45.75 146 ASN A C 1
ATOM 1113 O O . ASN A 1 146 ? -26.801 2.237 17.250 1.00 45.75 146 ASN A O 1
ATOM 1117 N N . LEU A 1 147 ? -25.255 0.785 16.571 1.00 54.62 147 LEU A N 1
ATOM 1118 C CA . LEU A 1 147 ? -25.282 1.301 15.197 1.00 54.62 147 LEU A CA 1
ATOM 1119 C C . LEU A 1 147 ? -26.553 0.796 14.507 1.00 54.62 147 LEU A C 1
ATOM 1121 O O . LEU A 1 147 ? -26.683 -0.394 14.226 1.00 54.62 147 LEU A O 1
ATOM 1125 N N . LYS A 1 148 ? -27.506 1.703 14.243 1.00 57.62 148 LYS A N 1
ATOM 1126 C CA . LYS A 1 148 ? -28.726 1.363 13.500 1.00 57.62 148 LYS A CA 1
ATOM 1127 C C . LYS A 1 148 ? -28.326 0.713 12.166 1.00 57.62 148 LYS A C 1
ATOM 1129 O O . LYS A 1 148 ? -27.482 1.286 11.468 1.00 57.62 148 LYS A O 1
ATOM 1134 N N . PRO A 1 149 ? -28.941 -0.419 11.773 1.00 65.81 149 PRO A N 1
ATOM 1135 C CA . PRO A 1 149 ? -28.611 -1.111 10.524 1.00 65.81 149 PRO A CA 1
ATOM 1136 C C . PRO A 1 149 ? -28.711 -0.178 9.307 1.00 65.81 149 PRO A C 1
ATOM 1138 O O . PRO A 1 149 ? -27.956 -0.320 8.354 1.00 65.81 149 PRO A O 1
ATOM 1141 N N . THR A 1 150 ? -29.547 0.861 9.388 1.00 69.75 150 THR A N 1
ATOM 1142 C CA . THR A 1 150 ? -29.679 1.915 8.375 1.00 69.75 150 THR A CA 1
ATOM 1143 C C . THR A 1 150 ? -28.376 2.665 8.069 1.00 69.75 150 THR A C 1
ATOM 1145 O O . THR A 1 150 ? -28.134 2.979 6.907 1.00 69.75 150 THR A O 1
ATOM 1148 N N . ARG A 1 151 ? -27.501 2.918 9.057 1.00 73.69 151 ARG A N 1
ATOM 1149 C CA . ARG A 1 151 ? -26.206 3.591 8.818 1.00 73.69 151 ARG A CA 1
ATOM 1150 C C . ARG A 1 151 ? -25.227 2.677 8.085 1.00 73.69 151 ARG A C 1
ATOM 1152 O O . ARG A 1 151 ? -24.597 3.119 7.132 1.00 73.69 151 ARG A O 1
ATOM 1159 N N . VAL A 1 152 ? -25.159 1.403 8.472 1.00 75.75 152 VAL A N 1
ATOM 1160 C CA . VAL A 1 152 ? -24.284 0.411 7.821 1.00 75.75 152 VAL A CA 1
ATOM 1161 C C . VAL A 1 152 ? -24.712 0.170 6.371 1.00 75.75 152 VAL A C 1
ATOM 1163 O O . VAL A 1 152 ? -23.872 0.120 5.473 1.00 75.75 152 VAL A O 1
ATOM 1166 N N . ILE A 1 153 ? -26.023 0.101 6.127 1.00 81.31 153 ILE A N 1
ATOM 1167 C CA . ILE A 1 153 ? -26.583 -0.035 4.778 1.00 81.31 153 ILE A CA 1
ATOM 1168 C C . ILE A 1 153 ? -26.262 1.208 3.936 1.00 81.31 153 ILE A C 1
ATOM 1170 O O . ILE A 1 153 ? -25.829 1.065 2.798 1.00 81.31 153 ILE A O 1
ATOM 1174 N N . SER A 1 154 ? -26.381 2.421 4.495 1.00 82.56 154 SER A N 1
ATOM 1175 C CA . SER A 1 154 ? -26.037 3.650 3.762 1.00 82.56 154 SER A CA 1
ATOM 1176 C C . SER A 1 154 ? -24.562 3.711 3.351 1.00 82.56 154 SER A C 1
ATOM 1178 O O . SER A 1 154 ? -24.271 4.021 2.198 1.00 82.56 154 SER A O 1
ATOM 1180 N N . SER A 1 155 ? -23.630 3.335 4.237 1.00 82.81 155 SER A N 1
ATOM 1181 C CA . SER A 1 155 ? -22.205 3.272 3.892 1.00 82.81 155 SER A CA 1
ATOM 1182 C C . SER A 1 155 ? -21.912 2.202 2.841 1.00 82.81 155 SER A C 1
ATOM 1184 O O . SER A 1 155 ? -21.140 2.454 1.922 1.00 82.81 155 SER A O 1
ATOM 1186 N N . ALA A 1 156 ? -22.563 1.036 2.925 1.00 85.69 156 ALA A N 1
ATOM 1187 C CA . ALA A 1 156 ? -22.390 -0.026 1.937 1.00 85.69 156 ALA A CA 1
ATOM 1188 C C . ALA A 1 156 ? -22.883 0.404 0.547 1.00 85.69 156 ALA A C 1
ATOM 1190 O O . ALA A 1 156 ? -22.193 0.169 -0.440 1.00 85.69 156 ALA A O 1
ATOM 1191 N N . ILE A 1 157 ? -24.030 1.089 0.468 1.00 89.94 157 ILE A N 1
ATOM 1192 C CA . ILE A 1 157 ? -24.567 1.622 -0.793 1.00 89.94 157 ILE A CA 1
ATOM 1193 C C . ILE A 1 157 ? -23.591 2.626 -1.414 1.00 89.94 157 ILE A C 1
ATOM 1195 O O . ILE A 1 157 ? -23.303 2.529 -2.603 1.00 89.94 157 ILE A O 1
ATOM 1199 N N . ILE A 1 158 ? -23.044 3.551 -0.619 1.00 91.81 158 ILE A N 1
ATOM 1200 C CA . ILE A 1 158 ? -22.068 4.536 -1.108 1.00 91.81 158 ILE A CA 1
ATOM 1201 C C . ILE A 1 158 ? -20.813 3.835 -1.645 1.00 91.81 158 ILE A C 1
ATOM 1203 O O . ILE A 1 158 ? -20.363 4.161 -2.741 1.00 91.81 158 ILE A O 1
ATOM 1207 N N . CYS A 1 159 ? -20.279 2.844 -0.924 1.00 89.44 159 CYS A N 1
ATOM 1208 C CA . CYS A 1 159 ? -19.133 2.063 -1.392 1.00 89.44 159 CYS A CA 1
ATOM 1209 C C . CYS A 1 159 ? -19.436 1.315 -2.696 1.00 89.44 159 CYS A C 1
ATOM 1211 O O . CYS A 1 159 ? -18.609 1.331 -3.601 1.00 89.44 159 CYS A O 1
ATOM 1213 N N . ILE A 1 160 ? -20.615 0.696 -2.822 1.00 91.56 160 ILE A N 1
ATOM 1214 C CA . ILE A 1 160 ? -21.015 -0.016 -4.044 1.00 91.56 160 ILE A CA 1
ATOM 1215 C C . ILE A 1 160 ? -21.132 0.956 -5.219 1.00 91.56 160 ILE A C 1
ATOM 1217 O O . ILE A 1 160 ? -20.600 0.671 -6.286 1.00 91.56 160 ILE A O 1
ATOM 1221 N N . ILE A 1 161 ? -21.772 2.114 -5.027 1.00 94.31 161 ILE A N 1
ATOM 1222 C CA . ILE A 1 161 ? -21.866 3.150 -6.066 1.00 94.31 161 ILE A CA 1
ATOM 1223 C C . ILE A 1 161 ? -20.465 3.588 -6.494 1.00 94.31 161 ILE A C 1
ATOM 1225 O O . ILE A 1 161 ? -20.192 3.664 -7.687 1.00 94.31 161 ILE A O 1
ATOM 1229 N N . PHE A 1 162 ? -19.567 3.832 -5.540 1.00 92.94 162 PHE A N 1
ATOM 1230 C CA . PHE A 1 162 ? -18.197 4.235 -5.837 1.00 92.94 162 PHE A CA 1
ATOM 1231 C C . PHE A 1 162 ? -17.436 3.163 -6.630 1.00 92.94 162 PHE A C 1
ATOM 1233 O O . PHE A 1 162 ? -16.795 3.490 -7.625 1.00 92.94 162 PHE A O 1
ATOM 1240 N N . ILE A 1 163 ? -17.567 1.886 -6.252 1.00 91.31 163 ILE A N 1
ATOM 1241 C CA . ILE A 1 163 ? -16.989 0.760 -6.999 1.00 91.31 163 ILE A CA 1
ATOM 1242 C C . ILE A 1 163 ? -17.544 0.729 -8.425 1.00 91.31 163 ILE A C 1
ATOM 1244 O O . ILE A 1 163 ? -16.763 0.681 -9.366 1.00 91.31 163 ILE A O 1
ATOM 1248 N N . VAL A 1 164 ? -18.866 0.820 -8.600 1.00 92.75 164 VAL A N 1
ATOM 1249 C CA . VAL A 1 164 ? -19.506 0.803 -9.927 1.00 92.75 164 VAL A CA 1
ATOM 1250 C C . VAL A 1 164 ? -19.028 1.970 -10.789 1.00 92.75 164 VAL A C 1
ATOM 1252 O O . VAL A 1 164 ? -18.704 1.761 -11.954 1.00 92.75 164 VAL A O 1
ATOM 1255 N N . VAL A 1 165 ? -18.940 3.179 -10.228 1.00 92.19 165 VAL A N 1
ATOM 1256 C CA . VAL A 1 165 ? -18.448 4.367 -10.943 1.00 92.19 165 VAL A CA 1
ATOM 1257 C C . VAL A 1 165 ? -16.988 4.189 -11.359 1.00 92.19 165 VAL A C 1
ATOM 1259 O O . VAL A 1 165 ? -16.654 4.470 -12.508 1.00 92.19 165 VAL A O 1
ATOM 1262 N N . LEU A 1 166 ? -16.127 3.688 -10.469 1.00 89.25 166 LEU A N 1
ATOM 1263 C CA . LEU A 1 166 ? -14.723 3.431 -10.797 1.00 89.25 166 LEU A CA 1
ATOM 1264 C C . LEU A 1 166 ? -14.562 2.323 -11.838 1.00 89.25 166 LEU A C 1
ATOM 1266 O O . LEU A 1 166 ? -13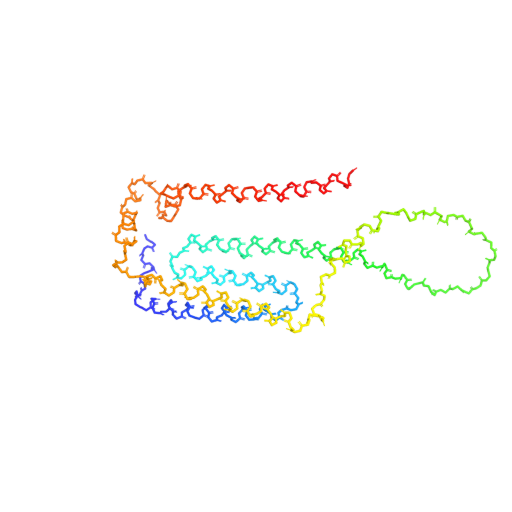.747 2.462 -12.744 1.00 89.25 166 LEU A O 1
ATOM 1270 N N . THR A 1 167 ? -15.338 1.242 -11.745 1.00 87.62 167 THR A N 1
ATOM 1271 C CA . THR A 1 167 ? -15.318 0.176 -12.753 1.00 87.62 167 THR A CA 1
ATOM 1272 C C . THR A 1 167 ? -15.811 0.697 -14.098 1.00 87.62 167 THR A C 1
ATOM 1274 O O . THR A 1 167 ? -15.178 0.421 -15.107 1.00 87.62 167 THR A O 1
ATOM 1277 N N . PHE A 1 168 ? -16.881 1.497 -14.125 1.00 88.50 168 PHE A N 1
ATOM 1278 C CA . PHE A 1 168 ? -17.387 2.105 -15.355 1.00 88.50 168 PHE A CA 1
ATOM 1279 C C . PHE A 1 168 ? -16.349 3.030 -16.002 1.00 88.50 168 PHE A C 1
ATOM 1281 O O . PHE A 1 168 ? -16.071 2.889 -17.187 1.00 88.50 168 PHE A O 1
ATOM 1288 N N . ALA A 1 169 ? -15.707 3.898 -15.214 1.00 86.12 169 ALA A N 1
ATOM 1289 C CA . ALA A 1 169 ? -14.610 4.741 -15.691 1.00 86.12 169 ALA A CA 1
ATOM 1290 C C . ALA A 1 169 ? -13.388 3.925 -16.154 1.00 86.12 169 ALA A C 1
ATOM 1292 O O . ALA A 1 169 ? -12.648 4.362 -17.030 1.00 86.12 169 ALA A O 1
ATOM 1293 N N . GLY A 1 170 ? -13.169 2.746 -15.567 1.00 81.44 170 GLY A N 1
ATOM 1294 C CA . GLY A 1 170 ? -12.076 1.847 -15.926 1.00 81.44 170 GLY A CA 1
ATOM 1295 C C . GLY A 1 170 ? -12.298 1.070 -17.224 1.00 81.44 170 GLY A C 1
ATOM 1296 O O . GLY A 1 170 ? -11.317 0.701 -17.858 1.00 81.44 170 GLY A O 1
ATOM 1297 N N . ILE A 1 171 ? -13.547 0.836 -17.643 1.00 80.38 171 ILE A N 1
ATOM 1298 C CA . ILE A 1 171 ? -13.852 0.113 -18.893 1.00 80.38 171 ILE A CA 1
ATOM 1299 C C . ILE A 1 171 ? -13.437 0.928 -20.130 1.00 80.38 171 ILE A C 1
ATOM 1301 O O . ILE A 1 171 ? -13.039 0.341 -21.130 1.00 80.38 171 ILE A O 1
ATOM 1305 N N . ASP A 1 172 ? -13.478 2.263 -20.051 1.00 74.12 172 ASP A N 1
ATOM 1306 C CA . ASP A 1 172 ? -13.008 3.159 -21.121 1.00 74.12 172 ASP A CA 1
ATOM 1307 C C . ASP A 1 172 ? -11.469 3.244 -21.209 1.00 74.12 172 ASP A C 1
ATOM 1309 O O . ASP A 1 172 ? -10.924 3.864 -22.129 1.00 74.12 172 ASP A O 1
ATOM 1313 N N . LEU A 1 173 ? -10.743 2.642 -20.261 1.00 71.06 173 LEU A N 1
ATOM 1314 C CA . LEU A 1 173 ? -9.288 2.571 -20.312 1.00 71.06 173 LEU A CA 1
ATOM 1315 C C . LEU A 1 173 ? -8.857 1.489 -21.313 1.00 71.06 173 LEU A C 1
ATOM 1317 O O . LEU A 1 173 ? -9.464 0.422 -21.381 1.00 71.06 173 LEU A O 1
ATOM 1321 N N . LEU A 1 174 ? -7.798 1.763 -22.087 1.00 62.56 174 LEU A N 1
ATOM 1322 C CA . LEU A 1 174 ? -7.268 0.805 -23.063 1.00 62.56 174 LEU A CA 1
ATOM 1323 C C . LEU A 1 174 ? -7.011 -0.567 -22.429 1.00 62.56 174 LEU A C 1
ATOM 1325 O O . LEU A 1 174 ? -6.552 -0.667 -21.289 1.00 62.56 174 LEU A O 1
ATOM 1329 N N . GLU A 1 175 ? -7.263 -1.606 -23.223 1.00 66.50 175 GLU A N 1
ATOM 1330 C CA . GLU A 1 175 ? -7.098 -2.996 -22.823 1.00 66.50 175 GLU A CA 1
ATOM 1331 C C . GLU A 1 175 ? -5.684 -3.241 -22.276 1.00 66.50 175 GLU A C 1
ATOM 1333 O O . GLU A 1 175 ? -4.668 -2.825 -22.847 1.00 66.50 175 GLU A O 1
ATOM 1338 N N . TYR A 1 176 ? -5.623 -3.874 -21.107 1.00 59.72 176 TYR A N 1
ATOM 1339 C CA . TYR A 1 176 ? -4.373 -4.090 -20.394 1.00 59.72 176 TYR A CA 1
ATOM 1340 C C . TYR A 1 176 ? -3.431 -4.969 -21.229 1.00 59.72 176 TYR A C 1
ATOM 1342 O O . TYR A 1 176 ? -3.760 -6.106 -21.556 1.00 59.72 176 TYR A O 1
ATOM 1350 N N . GLY A 1 177 ? -2.247 -4.446 -21.563 1.00 59.03 177 GLY A N 1
ATOM 1351 C CA . GLY A 1 177 ? -1.238 -5.172 -22.342 1.00 59.03 177 GLY A CA 1
ATOM 1352 C C . GLY A 1 177 ? -1.383 -5.070 -23.865 1.00 59.03 177 GLY A C 1
ATOM 1353 O O . GLY A 1 177 ? -0.663 -5.768 -24.578 1.00 59.03 177 GLY A O 1
ATOM 1354 N N . ALA A 1 178 ? -2.263 -4.204 -24.375 1.00 66.94 178 ALA A N 1
ATOM 1355 C CA . ALA A 1 178 ? -2.376 -3.939 -25.805 1.00 66.94 178 ALA A CA 1
ATOM 1356 C C . ALA A 1 178 ? -1.097 -3.269 -26.357 1.00 66.94 178 ALA A C 1
ATOM 1358 O O . ALA A 1 178 ? -0.778 -2.119 -26.030 1.00 66.94 178 ALA A O 1
ATOM 1359 N N . ILE A 1 179 ? -0.373 -4.012 -27.204 1.00 61.56 179 ILE A N 1
ATOM 1360 C CA . ILE A 1 179 ? 0.916 -3.625 -27.812 1.00 61.56 179 ILE A CA 1
ATOM 1361 C C . ILE A 1 179 ? 0.777 -2.344 -28.652 1.00 61.56 179 ILE A C 1
ATOM 1363 O O . ILE A 1 179 ? 1.726 -1.580 -28.805 1.00 61.56 179 ILE A O 1
ATOM 1367 N N . ASP A 1 180 ? -0.413 -2.085 -29.187 1.00 69.06 180 ASP A N 1
ATOM 1368 C CA . ASP A 1 180 ? -0.743 -0.946 -30.039 1.00 69.06 180 ASP A CA 1
ATOM 1369 C C . ASP A 1 180 ? -1.179 0.311 -29.266 1.00 69.06 180 ASP A C 1
ATOM 1371 O O . ASP A 1 180 ? -1.469 1.345 -29.876 1.00 69.06 180 ASP A O 1
ATOM 1375 N N . SER A 1 181 ? -1.157 0.281 -27.931 1.00 69.75 181 SER A N 1
ATOM 1376 C CA . SER A 1 181 ? -1.485 1.459 -27.133 1.00 69.75 181 SER A CA 1
ATOM 1377 C C . SER A 1 181 ? -0.500 2.618 -27.398 1.00 69.75 181 SER A C 1
ATOM 1379 O O . SER A 1 181 ? 0.722 2.422 -27.431 1.00 69.75 181 SER A O 1
ATOM 1381 N N . PRO A 1 182 ? -0.986 3.870 -27.548 1.00 68.38 182 PRO A N 1
ATOM 1382 C CA . PRO A 1 182 ? -0.121 5.029 -27.801 1.00 68.38 182 PRO A CA 1
ATOM 1383 C C . PRO A 1 182 ? 0.899 5.258 -26.673 1.00 68.38 182 PRO A C 1
ATOM 1385 O O . PRO A 1 182 ? 1.971 5.817 -26.901 1.00 68.38 182 PRO A O 1
ATOM 1388 N N . LEU A 1 183 ? 0.586 4.781 -25.463 1.00 65.44 183 LEU A N 1
ATOM 1389 C CA . LEU A 1 183 ? 1.428 4.887 -24.275 1.00 65.44 183 LEU A CA 1
ATOM 1390 C C . LEU A 1 183 ? 2.618 3.907 -24.325 1.00 65.44 183 LEU A C 1
ATOM 1392 O O . LEU A 1 183 ? 3.748 4.317 -24.048 1.00 65.44 183 LEU A O 1
ATOM 1396 N N . GLN A 1 184 ? 2.399 2.655 -24.754 1.00 69.94 184 GLN A N 1
ATOM 1397 C CA . GLN A 1 184 ? 3.475 1.664 -24.891 1.00 69.94 184 GLN A CA 1
ATOM 1398 C C . GLN A 1 184 ? 4.368 1.919 -26.111 1.00 69.94 184 GLN A C 1
ATOM 1400 O O . GLN A 1 184 ? 5.590 1.786 -26.013 1.00 69.94 184 GLN A O 1
ATOM 1405 N N . ASN A 1 185 ? 3.778 2.334 -27.235 1.00 69.94 185 ASN A N 1
ATOM 1406 C CA . ASN A 1 185 ? 4.491 2.484 -28.505 1.00 69.94 185 ASN A CA 1
ATOM 1407 C C . ASN A 1 185 ? 5.584 3.559 -28.491 1.00 69.94 185 ASN A C 1
ATOM 1409 O O . ASN A 1 185 ? 6.592 3.412 -29.182 1.00 69.94 185 ASN A O 1
ATOM 1413 N N . HIS A 1 186 ? 5.399 4.629 -27.714 1.00 75.19 186 HIS A N 1
ATOM 1414 C CA . HIS A 1 186 ? 6.328 5.758 -27.716 1.00 75.19 186 HIS A CA 1
ATOM 1415 C C . HIS A 1 186 ? 7.082 5.920 -26.392 1.00 75.19 186 HIS A C 1
ATOM 1417 O O . HIS A 1 186 ? 8.309 5.981 -26.389 1.00 75.19 186 HIS A O 1
ATOM 1423 N N . LEU A 1 187 ? 6.379 6.013 -25.259 1.00 80.50 187 LEU A N 1
ATOM 1424 C CA . LEU A 1 187 ? 7.000 6.396 -23.984 1.00 80.50 187 LEU A CA 1
ATOM 1425 C C . LEU A 1 187 ? 7.684 5.211 -23.304 1.00 80.50 187 LEU A C 1
ATOM 1427 O O . LEU A 1 187 ? 8.863 5.295 -22.966 1.00 80.50 187 LEU A O 1
ATOM 1431 N N . THR A 1 188 ? 6.974 4.091 -23.147 1.00 80.44 188 THR A N 1
ATOM 1432 C CA . THR A 1 188 ? 7.526 2.902 -22.479 1.00 80.44 188 THR A CA 1
ATOM 1433 C C . THR A 1 188 ? 8.752 2.367 -23.215 1.00 80.44 188 THR A C 1
ATOM 1435 O O . THR A 1 188 ? 9.773 2.101 -22.582 1.00 80.44 188 THR A O 1
ATOM 1438 N N . LYS A 1 189 ? 8.690 2.280 -24.551 1.00 81.75 189 LYS A N 1
ATOM 1439 C CA . LYS A 1 189 ? 9.824 1.844 -25.374 1.00 81.75 189 LYS A CA 1
ATOM 1440 C C . LYS A 1 189 ? 11.035 2.772 -25.237 1.00 81.75 189 LYS A C 1
ATOM 1442 O O . LYS A 1 189 ? 12.139 2.289 -24.996 1.00 81.75 189 LYS A O 1
ATOM 1447 N N . TYR A 1 190 ? 10.821 4.089 -25.310 1.00 83.75 190 TYR A N 1
ATOM 1448 C CA . TYR A 1 190 ? 11.889 5.075 -25.133 1.00 83.75 190 TYR A CA 1
ATOM 1449 C C . TYR A 1 190 ? 12.580 4.921 -23.774 1.00 83.75 190 TYR A C 1
ATOM 1451 O O . TYR A 1 190 ? 13.809 4.848 -23.720 1.00 83.75 190 TYR A O 1
ATOM 1459 N N . TYR A 1 191 ? 11.804 4.807 -22.689 1.00 84.69 191 TYR A N 1
ATOM 1460 C CA . TYR A 1 191 ? 12.360 4.639 -21.349 1.00 84.69 191 TYR A CA 1
ATOM 1461 C C . TYR A 1 191 ? 13.157 3.342 -21.224 1.00 84.69 191 TYR A C 1
ATOM 1463 O O . TYR A 1 191 ? 14.266 3.377 -20.702 1.00 84.69 191 TYR A O 1
ATOM 1471 N N . ILE A 1 192 ? 12.650 2.207 -21.709 1.00 83.69 192 ILE A N 1
ATOM 1472 C CA . ILE A 1 192 ? 13.364 0.924 -21.593 1.00 83.69 192 ILE A CA 1
ATOM 1473 C C . ILE A 1 192 ? 14.710 0.967 -22.336 1.00 83.69 192 ILE A C 1
ATOM 1475 O O . ILE A 1 192 ? 15.715 0.489 -21.808 1.00 83.69 192 ILE A O 1
ATOM 1479 N N . GLU A 1 193 ? 14.748 1.565 -23.529 1.00 84.69 193 GLU A N 1
ATOM 1480 C CA . GLU A 1 193 ? 15.956 1.623 -24.361 1.00 84.69 193 GLU A CA 1
ATOM 1481 C C . GLU A 1 193 ? 17.002 2.621 -23.831 1.00 84.69 193 GLU A C 1
ATOM 1483 O O . GLU A 1 193 ? 18.195 2.313 -23.836 1.00 84.69 193 GLU A O 1
ATOM 1488 N N . HIS A 1 194 ? 16.578 3.789 -23.331 1.00 85.69 194 HIS A N 1
ATOM 1489 C CA . HIS A 1 194 ? 17.495 4.877 -22.958 1.00 85.69 194 HIS A CA 1
ATOM 1490 C C . HIS A 1 194 ? 17.882 4.890 -21.470 1.00 85.69 194 HIS A C 1
ATOM 1492 O O . HIS A 1 194 ? 18.993 5.305 -21.140 1.00 85.69 194 HIS A O 1
ATOM 1498 N N . THR A 1 195 ? 17.054 4.349 -20.563 1.00 83.19 195 THR A N 1
ATOM 1499 C CA . THR A 1 195 ? 17.299 4.403 -19.100 1.00 83.19 195 THR A CA 1
ATOM 1500 C C . THR A 1 195 ? 18.670 3.853 -18.705 1.00 83.19 195 THR A C 1
ATOM 1502 O O . THR A 1 195 ? 19.370 4.438 -17.876 1.00 83.19 195 THR A O 1
ATOM 1505 N N . LYS A 1 196 ? 19.085 2.731 -19.311 1.00 79.50 196 LYS A N 1
ATOM 1506 C CA . LYS A 1 196 ? 20.371 2.096 -18.990 1.00 79.50 196 LYS A CA 1
ATOM 1507 C C . LYS A 1 196 ? 21.566 2.954 -19.419 1.00 79.50 196 LYS A C 1
ATOM 1509 O O . LYS A 1 196 ? 22.594 2.916 -18.748 1.00 79.50 196 LYS A O 1
ATOM 1514 N N . SER A 1 197 ? 21.429 3.698 -20.518 1.00 80.88 197 SER A N 1
ATOM 1515 C CA . SER A 1 197 ? 22.477 4.573 -21.053 1.00 80.88 197 SER A CA 1
ATOM 1516 C C . SER A 1 197 ? 22.540 5.910 -20.312 1.00 80.88 197 SER A C 1
ATOM 1518 O O . SER A 1 197 ? 23.632 6.404 -20.045 1.00 80.88 197 SER A O 1
ATOM 1520 N N . ASP A 1 198 ? 21.385 6.473 -19.957 1.00 81.62 198 ASP A N 1
ATOM 1521 C CA . ASP A 1 198 ? 21.288 7.837 -19.428 1.00 81.62 198 ASP A CA 1
ATOM 1522 C C . ASP A 1 198 ? 21.567 7.919 -17.918 1.00 81.62 198 ASP A C 1
ATOM 1524 O O . ASP A 1 198 ? 22.154 8.893 -17.449 1.00 81.62 198 ASP A O 1
ATOM 1528 N N . ILE A 1 199 ? 21.133 6.917 -17.140 1.00 82.50 199 ILE A N 1
ATOM 1529 C CA . ILE A 1 199 ? 21.055 7.018 -15.668 1.00 82.50 199 ILE A CA 1
ATOM 1530 C C . ILE A 1 199 ? 22.024 6.053 -14.964 1.00 82.50 199 ILE A C 1
ATOM 1532 O O . ILE A 1 199 ? 22.463 6.317 -13.846 1.00 82.50 199 ILE A O 1
ATOM 1536 N N . GLY A 1 200 ? 22.386 4.932 -15.600 1.00 80.94 200 GLY A N 1
ATOM 1537 C CA . GLY A 1 200 ? 23.369 3.976 -15.066 1.00 80.94 200 GLY A CA 1
ATOM 1538 C C . GLY A 1 200 ? 22.918 3.179 -13.829 1.00 80.94 200 GLY A C 1
ATOM 1539 O O . GLY A 1 200 ? 23.732 2.488 -13.218 1.00 80.94 200 GLY A O 1
ATOM 1540 N N . ILE A 1 201 ? 21.635 3.246 -13.459 1.00 81.25 201 ILE A N 1
ATOM 1541 C CA . ILE A 1 201 ? 21.041 2.502 -12.337 1.00 81.25 201 ILE A CA 1
ATOM 1542 C C . ILE A 1 201 ? 20.356 1.230 -12.872 1.00 81.25 201 ILE A C 1
ATOM 1544 O O . ILE A 1 201 ? 19.654 1.302 -13.880 1.00 81.25 201 ILE A O 1
ATOM 1548 N N . PRO A 1 202 ? 20.521 0.060 -12.220 1.00 77.75 202 PRO A N 1
ATOM 1549 C CA . PRO A 1 202 ? 19.959 -1.201 -12.711 1.00 77.75 202 PRO A CA 1
ATOM 1550 C C . PRO A 1 202 ? 18.437 -1.340 -12.529 1.00 77.75 202 PRO A C 1
ATOM 1552 O O . PRO A 1 202 ? 17.819 -2.062 -13.307 1.00 77.75 202 PRO A O 1
ATOM 1555 N N . SER A 1 203 ? 17.818 -0.682 -11.535 1.00 83.62 203 SER A N 1
ATOM 1556 C CA . SER A 1 203 ? 16.351 -0.685 -11.381 1.00 83.62 203 SER A CA 1
ATOM 1557 C C . SER A 1 203 ? 15.710 0.333 -12.321 1.00 83.62 203 SER A C 1
ATOM 1559 O O . SER A 1 203 ? 15.944 1.539 -12.212 1.00 83.62 203 SER A O 1
ATOM 1561 N N . PHE A 1 204 ? 14.857 -0.170 -13.214 1.00 84.69 204 PHE A N 1
ATOM 1562 C CA . PHE A 1 204 ? 14.097 0.643 -14.157 1.00 84.69 204 PHE A CA 1
ATOM 1563 C C . PHE A 1 204 ? 13.128 1.600 -13.449 1.00 84.69 204 PHE A C 1
ATOM 1565 O O . PHE A 1 204 ? 13.108 2.790 -13.754 1.00 84.69 204 PHE A O 1
ATOM 1572 N N . VAL A 1 205 ? 12.349 1.103 -12.482 1.00 85.56 205 VAL A N 1
ATOM 1573 C CA . VAL A 1 205 ? 11.325 1.904 -11.792 1.00 85.56 205 VAL A CA 1
ATOM 1574 C C . VAL A 1 205 ? 11.975 3.002 -10.954 1.00 85.56 205 VAL A C 1
ATOM 1576 O O . VAL A 1 205 ? 11.540 4.151 -11.012 1.00 85.56 205 VAL A O 1
ATOM 1579 N N . ALA A 1 206 ? 13.059 2.687 -10.240 1.00 86.06 206 ALA A N 1
ATOM 1580 C CA . ALA A 1 206 ? 13.795 3.681 -9.463 1.00 86.06 206 ALA A CA 1
ATOM 1581 C C . ALA A 1 206 ? 14.390 4.781 -10.358 1.00 86.06 206 ALA A C 1
ATOM 1583 O O . ALA A 1 206 ? 14.277 5.964 -10.038 1.00 86.06 206 ALA A O 1
ATOM 1584 N N . ALA A 1 207 ? 14.973 4.409 -11.501 1.00 86.25 207 ALA A N 1
ATOM 1585 C CA . ALA A 1 207 ? 15.510 5.366 -12.464 1.00 86.25 207 ALA A CA 1
ATOM 1586 C C . ALA A 1 207 ? 14.406 6.251 -13.076 1.00 86.25 207 ALA A C 1
ATOM 1588 O O . ALA A 1 207 ? 14.576 7.466 -13.204 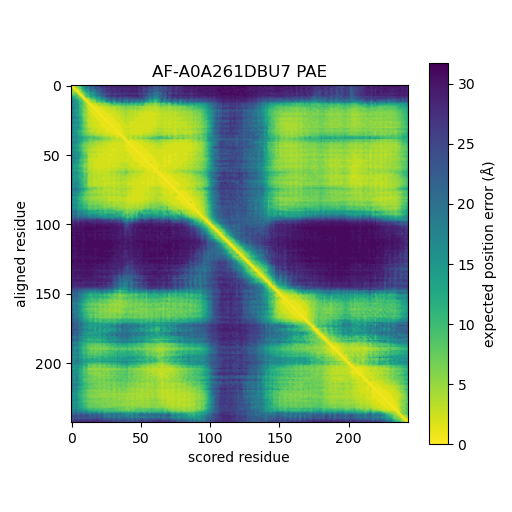1.00 86.25 207 ALA A O 1
ATOM 1589 N N . LEU A 1 208 ? 13.241 5.672 -13.387 1.00 88.38 208 LEU A N 1
ATOM 1590 C CA . LEU A 1 208 ? 12.090 6.410 -13.906 1.00 88.38 208 LEU A CA 1
ATOM 1591 C C . LEU A 1 208 ? 11.568 7.440 -12.893 1.00 88.38 208 LEU A C 1
ATOM 1593 O O . LEU A 1 208 ? 11.385 8.605 -13.250 1.00 88.38 208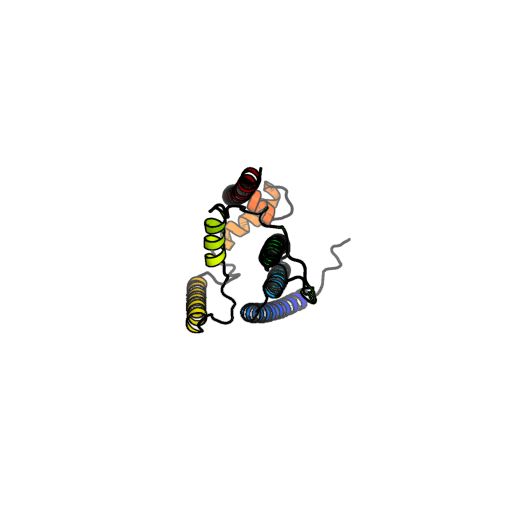 LEU A O 1
ATOM 1597 N N . LEU A 1 209 ? 11.363 7.026 -11.640 1.00 88.06 209 LEU A N 1
ATOM 1598 C CA . LEU A 1 209 ? 10.849 7.876 -10.562 1.00 88.06 209 LEU A CA 1
ATOM 1599 C C . LEU A 1 209 ? 11.831 8.976 -10.146 1.00 88.06 209 LEU A C 1
ATOM 1601 O O . LEU A 1 209 ? 11.397 10.078 -9.818 1.00 88.06 209 LEU A O 1
ATOM 1605 N N . ALA A 1 210 ? 13.135 8.692 -10.154 1.00 86.25 210 ALA A N 1
ATOM 1606 C CA . ALA A 1 210 ? 14.157 9.648 -9.736 1.00 86.25 210 ALA A CA 1
ATOM 1607 C C . ALA A 1 210 ? 14.528 10.653 -10.838 1.00 86.25 210 ALA A C 1
ATOM 1609 O O . ALA A 1 210 ? 14.817 11.808 -10.532 1.00 86.25 210 ALA A O 1
ATOM 1610 N N . SER A 1 211 ? 14.533 10.234 -12.108 1.00 88.31 211 SER A N 1
ATOM 1611 C CA . SER A 1 211 ? 15.023 11.065 -13.214 1.00 88.31 211 SER A CA 1
ATOM 1612 C C . SER A 1 211 ? 13.900 11.548 -14.128 1.00 88.31 211 SER A C 1
ATOM 1614 O O . SER A 1 211 ? 13.587 12.736 -14.124 1.00 88.31 211 SER A O 1
ATOM 1616 N N . TYR A 1 212 ? 13.256 10.659 -14.891 1.00 87.44 212 TYR A N 1
ATOM 1617 C CA . TYR A 1 212 ? 12.263 11.074 -15.896 1.00 87.44 212 TYR A CA 1
ATOM 1618 C C . TYR A 1 212 ? 11.003 11.690 -15.275 1.00 87.44 212 TYR A C 1
ATOM 1620 O O . TYR A 1 212 ? 10.408 12.595 -15.858 1.00 87.44 212 TYR A O 1
ATOM 1628 N N . ARG A 1 213 ? 10.605 11.220 -14.089 1.00 89.19 213 ARG A N 1
ATOM 1629 C CA . ARG A 1 213 ? 9.413 11.67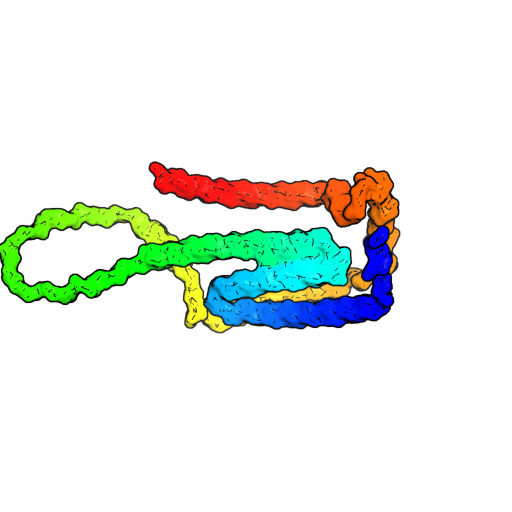8 -13.361 1.00 89.19 213 ARG A CA 1
ATOM 1630 C C . ARG A 1 213 ? 9.744 12.274 -11.985 1.00 89.19 213 ARG A C 1
ATOM 1632 O O . ARG A 1 213 ? 8.880 12.355 -11.118 1.00 89.19 213 ARG A O 1
ATOM 1639 N N . GLY A 1 214 ? 10.983 12.747 -11.815 1.00 89.56 214 GLY A N 1
ATOM 1640 C CA . GLY A 1 214 ? 11.518 13.268 -10.550 1.00 89.56 214 GLY A CA 1
ATOM 1641 C C . GLY A 1 214 ? 10.774 14.476 -9.968 1.00 89.56 214 GLY A C 1
ATOM 1642 O O . GLY A 1 214 ? 10.750 14.669 -8.758 1.00 89.56 214 GLY A O 1
ATOM 1643 N N . TYR A 1 215 ? 10.136 15.297 -10.807 1.00 91.19 215 TYR A N 1
ATOM 1644 C CA . TYR A 1 215 ? 9.365 16.448 -10.321 1.00 91.19 215 TYR A CA 1
ATOM 1645 C C . TYR A 1 215 ? 8.064 16.041 -9.613 1.00 91.19 215 TYR A C 1
ATOM 1647 O O . TYR A 1 215 ? 7.687 16.679 -8.632 1.00 91.19 215 TYR A O 1
ATOM 1655 N N . ASP A 1 216 ? 7.408 14.978 -10.084 1.00 92.88 216 ASP A N 1
ATOM 1656 C CA . ASP A 1 216 ? 6.177 14.431 -9.491 1.00 92.88 216 ASP A CA 1
ATOM 1657 C C . ASP A 1 216 ? 6.495 13.846 -8.104 1.00 92.88 216 ASP A C 1
ATOM 1659 O O . ASP A 1 216 ? 5.890 14.209 -7.095 1.00 92.88 216 ASP A O 1
ATOM 1663 N N . THR A 1 217 ? 7.575 13.060 -8.025 1.00 92.19 217 THR A N 1
ATOM 1664 C CA . THR A 1 217 ? 8.056 12.452 -6.775 1.00 92.19 217 THR A CA 1
ATOM 1665 C C . THR A 1 217 ? 8.606 13.480 -5.779 1.00 92.19 217 THR A C 1
ATOM 1667 O O . THR A 1 217 ? 8.447 13.322 -4.565 1.00 92.19 217 THR A O 1
ATOM 1670 N N . LEU A 1 218 ? 9.191 14.591 -6.244 1.00 93.50 218 LEU A N 1
ATOM 1671 C CA . LEU A 1 218 ? 9.548 15.721 -5.377 1.00 93.50 218 LEU A CA 1
ATOM 1672 C C . LEU A 1 218 ? 8.298 16.332 -4.724 1.00 93.50 218 LEU A C 1
ATOM 1674 O O . LEU A 1 218 ? 8.305 16.625 -3.528 1.00 93.50 218 LEU A O 1
ATOM 1678 N N . GLY A 1 219 ? 7.209 16.478 -5.482 1.00 93.81 219 GLY A N 1
ATOM 1679 C CA . GLY A 1 219 ? 5.921 16.928 -4.952 1.00 93.81 219 GLY A CA 1
ATOM 1680 C C . GLY A 1 219 ? 5.357 15.970 -3.899 1.00 93.81 219 GLY A C 1
ATOM 1681 O O . GLY A 1 219 ? 5.009 16.400 -2.796 1.00 93.81 219 GLY A O 1
ATOM 1682 N N . GLU A 1 220 ? 5.330 14.671 -4.198 1.00 92.75 220 GLU A N 1
ATOM 1683 C CA . GLU A 1 220 ? 4.868 13.630 -3.266 1.00 92.75 220 GLU A CA 1
ATOM 1684 C C . GLU A 1 220 ? 5.672 13.629 -1.955 1.00 92.75 220 GLU A C 1
ATOM 1686 O O . GLU A 1 220 ? 5.102 13.638 -0.859 1.00 92.75 220 GLU A O 1
ATOM 1691 N N . THR A 1 221 ? 7.004 13.687 -2.044 1.00 92.88 221 THR A N 1
ATOM 1692 C CA . THR A 1 221 ? 7.881 13.715 -0.861 1.00 92.88 221 THR A CA 1
ATOM 1693 C C . THR A 1 221 ? 7.716 14.994 -0.042 1.00 92.88 221 THR A C 1
ATOM 1695 O O . THR A 1 221 ? 7.725 14.922 1.189 1.00 92.88 221 THR A O 1
ATOM 1698 N N . ALA A 1 222 ? 7.486 16.146 -0.680 1.00 95.88 222 ALA A N 1
ATOM 1699 C CA . ALA A 1 222 ? 7.178 17.391 0.021 1.00 95.88 222 ALA A CA 1
ATOM 1700 C C . ALA A 1 222 ? 5.868 17.286 0.823 1.00 95.88 222 ALA A C 1
ATOM 1702 O O . ALA A 1 222 ? 5.822 17.705 1.982 1.00 95.88 222 ALA A O 1
ATOM 1703 N N . VAL A 1 223 ? 4.823 16.677 0.254 1.00 96.19 223 VAL A N 1
ATOM 1704 C CA . VAL A 1 223 ? 3.543 16.459 0.953 1.00 96.19 223 VAL A CA 1
ATOM 1705 C C . VAL A 1 223 ? 3.726 15.538 2.162 1.00 96.19 223 VAL A C 1
ATOM 1707 O O . VAL A 1 223 ? 3.261 15.867 3.257 1.00 96.19 223 VAL A O 1
ATOM 1710 N N . ILE A 1 224 ? 4.450 14.425 2.004 1.00 93.44 224 ILE A N 1
ATOM 1711 C CA . ILE A 1 224 ? 4.743 13.495 3.109 1.00 93.44 224 ILE A CA 1
ATOM 1712 C C . ILE A 1 224 ? 5.564 14.190 4.204 1.00 93.44 224 ILE A C 1
ATOM 1714 O O . ILE A 1 224 ? 5.268 14.029 5.391 1.00 93.44 224 ILE A O 1
ATOM 1718 N N . LEU A 1 225 ? 6.554 15.003 3.828 1.00 96.19 225 LEU A N 1
ATOM 1719 C CA . LEU A 1 225 ? 7.370 15.772 4.768 1.00 96.19 225 LEU A CA 1
ATOM 1720 C C . LEU A 1 225 ? 6.514 16.752 5.582 1.00 96.19 225 LEU A C 1
ATOM 1722 O O . LEU A 1 225 ? 6.625 16.791 6.808 1.00 96.19 225 LEU A O 1
ATOM 1726 N N . ILE A 1 226 ? 5.632 17.509 4.924 1.00 96.88 226 ILE A N 1
ATOM 1727 C CA . ILE A 1 226 ? 4.729 18.460 5.588 1.00 96.88 226 ILE A CA 1
ATOM 1728 C C . ILE A 1 226 ? 3.767 17.724 6.525 1.00 96.88 226 ILE A C 1
ATOM 1730 O O . ILE A 1 226 ? 3.548 18.179 7.650 1.00 96.88 226 I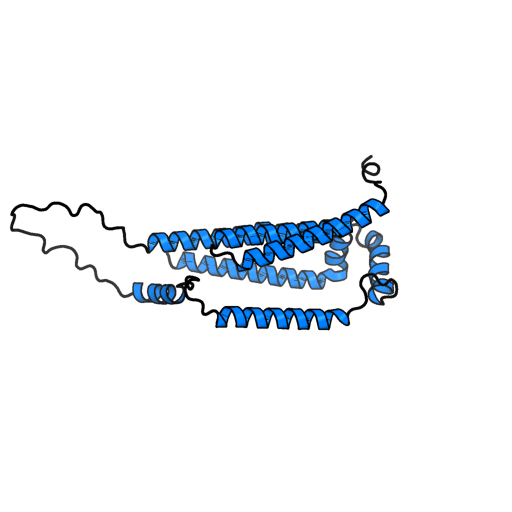LE A O 1
ATOM 1734 N N . ALA A 1 227 ? 3.225 16.575 6.114 1.00 94.88 227 ALA A N 1
ATOM 1735 C CA . ALA A 1 227 ? 2.375 15.751 6.969 1.00 94.88 227 ALA A CA 1
ATOM 1736 C C . ALA A 1 227 ? 3.141 15.246 8.207 1.00 94.88 227 ALA A C 1
ATOM 1738 O O . ALA A 1 227 ? 2.645 15.357 9.330 1.00 94.88 227 ALA A O 1
ATOM 1739 N N . GLY A 1 228 ? 4.378 14.774 8.025 1.00 92.50 228 GLY A N 1
ATOM 1740 C CA . GLY A 1 228 ? 5.254 14.335 9.113 1.00 92.50 228 GLY A CA 1
ATOM 1741 C C . GLY A 1 228 ? 5.584 15.451 10.109 1.00 92.50 228 GLY A C 1
ATOM 1742 O O . GLY A 1 228 ? 5.412 15.268 11.316 1.00 92.50 228 GLY A O 1
ATOM 1743 N N . ILE A 1 229 ? 5.982 16.631 9.621 1.00 95.62 229 ILE A N 1
ATOM 1744 C CA . ILE A 1 229 ? 6.251 17.811 10.463 1.00 95.62 229 ILE A CA 1
ATOM 1745 C C . ILE A 1 229 ? 4.984 18.232 11.215 1.00 95.62 229 ILE A C 1
ATOM 1747 O O . ILE A 1 229 ? 5.043 18.529 12.407 1.00 95.62 229 ILE A O 1
ATOM 1751 N N . SER A 1 230 ? 3.829 18.207 10.547 1.00 94.44 230 SER A N 1
ATOM 1752 C CA . SER A 1 230 ? 2.538 18.564 11.146 1.00 94.44 230 SER A CA 1
ATOM 1753 C C . SER A 1 230 ? 2.177 17.638 12.315 1.00 94.44 230 SER A C 1
ATOM 1755 O O . SER A 1 230 ? 1.768 18.113 13.376 1.00 94.44 230 SER A O 1
ATOM 1757 N N . VAL A 1 231 ? 2.389 16.324 12.168 1.00 90.88 231 VAL A N 1
ATOM 1758 C CA . VAL A 1 231 ? 2.199 15.349 13.258 1.00 90.88 231 VAL A CA 1
ATOM 1759 C C . VAL A 1 231 ? 3.196 15.594 14.397 1.00 90.88 231 VAL A C 1
ATOM 1761 O O . VAL A 1 231 ? 2.794 15.606 15.562 1.00 90.88 231 VAL A O 1
ATOM 1764 N N . LEU A 1 232 ? 4.475 15.840 14.093 1.00 90.81 232 LEU A N 1
ATOM 1765 C CA . LEU A 1 232 ? 5.498 16.133 15.108 1.00 90.81 232 LEU A CA 1
ATOM 1766 C C . LEU A 1 232 ? 5.168 17.392 15.925 1.00 90.81 232 LEU A C 1
ATOM 1768 O O . LEU A 1 232 ? 5.258 17.367 17.154 1.00 90.81 232 LEU A O 1
ATOM 1772 N N . LEU A 1 233 ? 4.735 18.471 15.267 1.00 93.19 233 LEU A N 1
ATOM 1773 C CA . LEU A 1 233 ? 4.332 19.713 15.933 1.00 93.19 233 LEU A CA 1
ATOM 1774 C C . LEU A 1 233 ? 3.111 19.507 16.838 1.00 93.19 233 LEU A C 1
ATOM 1776 O O . LEU A 1 233 ? 3.088 20.024 17.957 1.00 93.19 233 LEU A O 1
ATOM 1780 N N . LEU A 1 234 ? 2.133 18.707 16.402 1.00 90.25 234 LEU A N 1
ATOM 1781 C CA . LEU A 1 234 ? 0.962 18.368 17.214 1.00 90.25 234 LEU A CA 1
ATOM 1782 C C . LEU A 1 234 ? 1.358 17.632 18.504 1.00 90.25 234 LEU A C 1
ATOM 1784 O O . LEU A 1 234 ? 0.833 17.938 19.576 1.00 90.25 234 LEU A O 1
ATOM 1788 N N . PHE A 1 235 ? 2.309 16.697 18.431 1.00 83.69 235 PHE A N 1
ATOM 1789 C CA . PHE A 1 235 ? 2.826 16.018 19.623 1.00 83.69 235 PHE A CA 1
ATOM 1790 C C . PHE A 1 235 ? 3.668 16.939 20.516 1.00 83.69 235 PHE A C 1
ATOM 1792 O O . PHE A 1 235 ? 3.559 16.848 21.740 1.00 83.69 235 PHE A O 1
ATOM 1799 N N . SER A 1 236 ? 4.460 17.846 19.936 1.00 83.00 236 SER A N 1
ATOM 1800 C CA . SER A 1 236 ? 5.291 18.793 20.692 1.00 83.00 236 SER A CA 1
ATOM 1801 C C . SER A 1 236 ? 4.456 19.747 21.554 1.00 83.00 236 SER A C 1
ATOM 1803 O O . SER A 1 236 ? 4.787 19.948 22.720 1.00 83.00 236 SER A O 1
ATOM 1805 N N . GLN A 1 237 ? 3.329 20.253 21.039 1.00 74.94 237 GLN A N 1
ATOM 1806 C CA . GLN A 1 237 ? 2.438 21.149 21.794 1.00 74.94 237 GLN A CA 1
ATOM 1807 C C . GLN A 1 237 ? 1.775 20.488 23.008 1.00 74.94 237 GLN A C 1
ATOM 1809 O O . GLN A 1 237 ? 1.367 21.177 23.944 1.00 74.94 237 GLN A O 1
ATOM 1814 N N . LYS A 1 238 ? 1.629 19.159 22.998 1.00 62.03 238 LYS A N 1
ATOM 1815 C CA . LYS A 1 238 ? 1.037 18.435 24.124 1.00 62.03 238 LYS A CA 1
ATOM 1816 C C . LYS A 1 238 ? 1.997 18.362 25.312 1.00 62.03 238 LYS A C 1
ATOM 1818 O O . LYS A 1 238 ? 1.554 18.489 26.443 1.00 62.03 238 LYS A O 1
ATOM 1823 N N . ILE A 1 239 ? 3.297 18.229 25.050 1.00 59.69 239 ILE A N 1
ATOM 1824 C CA . ILE A 1 239 ? 4.330 18.136 26.093 1.00 59.69 239 ILE A CA 1
ATOM 1825 C C . ILE A 1 239 ? 4.438 19.451 26.877 1.00 59.69 239 ILE A C 1
ATOM 1827 O O . ILE A 1 239 ? 4.595 19.425 28.090 1.00 59.69 239 ILE A O 1
ATOM 1831 N N . THR A 1 240 ? 4.304 20.601 26.212 1.00 59.38 240 THR A N 1
ATOM 1832 C CA . THR A 1 240 ? 4.409 21.926 26.850 1.00 59.38 240 THR A CA 1
ATOM 1833 C C . THR A 1 240 ? 3.191 22.344 27.666 1.00 59.38 240 THR A C 1
ATOM 1835 O O . THR A 1 240 ? 3.295 23.299 28.422 1.00 59.38 240 THR A O 1
ATOM 1838 N N . LYS A 1 241 ? 2.036 21.683 27.520 1.00 53.78 241 LYS A N 1
ATOM 1839 C CA . LYS A 1 241 ? 0.860 21.943 28.372 1.00 53.78 241 LYS A CA 1
ATOM 1840 C C . LYS A 1 241 ? 0.881 21.167 29.689 1.00 53.78 241 LYS A C 1
ATOM 1842 O O . LYS A 1 241 ? 0.154 21.543 30.601 1.00 53.78 241 LYS A O 1
ATOM 1847 N N . ASP A 1 242 ? 1.694 20.116 29.767 1.00 50.78 242 ASP A N 1
ATOM 1848 C CA . ASP A 1 242 ? 1.830 19.252 30.943 1.00 50.78 242 ASP A CA 1
ATOM 1849 C C . ASP A 1 242 ? 3.091 19.600 31.782 1.00 50.78 242 ASP A C 1
ATOM 1851 O O . ASP A 1 242 ? 3.420 18.866 32.715 1.00 50.78 242 ASP A O 1
ATOM 1855 N N . ALA A 1 243 ? 3.796 20.695 31.450 1.00 47.94 243 ALA A N 1
ATOM 1856 C CA . ALA A 1 243 ? 4.984 21.229 32.133 1.00 47.94 243 ALA A CA 1
ATOM 1857 C C . ALA A 1 243 ? 4.711 22.633 32.691 1.00 47.94 243 ALA A C 1
ATOM 1859 O O . ALA A 1 243 ? 5.212 22.923 33.801 1.00 47.94 243 ALA A O 1
#

Sequence (243 aa):
MIDRLFVIPDIINFQLASWLLVGILILLVVVSIKLIFCNSLLETVIINSMFSLLIGLSYLLMDAPDVAMTEVALGACLSSCVFLGFLSKLSAVQKSNRPPAKLAYAEEFEGDAERRTAAYLSVCEDSSTASLSKLLAEVEFCKRSNLKPTRVISSAIICIIFIVVLTFAGIDLLEYGAIDSPLQNHLTKYYIEHTKSDIGIPSFVAALLASYRGYDTLGETAVILIAGISVLLLFSQKITKDA

pLDDT: mean 73.89, std 20.72, range [29.5, 96.88]

Foldseek 3Di:
DPVPPPPDPPVVLVVVLVVVLVVLVVVLVVLVVVLVVDLDLLSNLQSQLVNLLSVLVSCVSVVNNVVSVVSNCVRNPVVSVVSVVVVVVVVVVVVVPPDPPPPVPPDDDDDDDDDDDPDDDPDDPPPPVVVVVVVVVVVPVPNPPPDDVVVVVVVVVVVVVVVVVVVVVCVPDPDPPPCPDPCNVPPVVCLVVCLCVPPVDPDSVVSCCCPVVVVVVVVVVVVVVVVVVVVVVVVVVVVVVVD

Solvent-accessible surface area (backbone atoms only — not comparable to full-atom values): 14532 Å² total; per-residue (Å²): 143,70,85,79,78,75,79,61,65,66,68,61,52,52,54,48,48,52,54,48,48,53,51,50,51,54,49,47,54,53,52,55,55,50,50,72,70,49,89,45,72,67,60,36,46,53,52,50,23,51,48,27,40,54,50,19,53,48,30,47,73,68,77,33,57,75,60,15,53,51,38,30,48,46,44,29,46,50,49,37,54,53,52,51,55,51,50,54,53,51,53,51,52,56,60,68,70,46,72,75,75,69,76,90,71,85,73,83,91,83,83,91,77,96,78,89,79,95,67,86,82,93,70,79,83,68,85,65,62,66,61,58,50,53,56,49,61,74,60,56,70,74,65,77,90,70,66,56,65,68,58,59,51,51,54,49,52,51,51,51,52,50,50,51,53,52,51,57,63,50,66,79,46,79,68,88,85,50,74,83,37,76,60,49,65,52,54,51,49,49,48,68,69,42,44,60,76,77,68,69,50,90,52,65,66,62,44,40,46,62,59,85,40,26,71,61,49,51,52,53,50,51,52,52,48,52,53,50,52,52,53,51,52,58,56,53,60,54,58,67,73,79,109

Mean predicted aligned error: 14.72 Å